Protein AF-A0A7S0TGI0-F1 (afdb_monomer_lite)

Sequence (248 aa):
ALARCDDHNVTLMTHLALVAQQMHPDSFDVQSISNLANAYAKLDPDSDVTRGLLEFIAVVGLYLEVDDGFTPQAVSNLANAFAKADLVGEEAFLQHLASAAINIPPHYFGPQSVANIANAFAKLGVKDSSTAAMERLFAHISSAALTQDPNSLDMQNVANILNAYAKVGIRDMGVVRAMTQAVDAMACSPAGCTVESGDPQAIANILHAVAVLDVRDPEARRIVTSVLPALLQIDPTDCQEQGVANLD

Radius of gyration: 18.74 Å; chains: 1; bounding box: 45×38×50 Å

Secondary structure (DSSP, 8-state):
-HHHHT---HHHHHHHHHHHHTS-GGG--HHHHHHHHHHHHHH-TTSHHHHHHHHHHHHHHTTS-TTSS--HHHHHHHHHHHHHTT-TT-HHHHHHHHHHHHHS-GGG--HHHHHHHHHHHHHHTTTS---HHHHHHHHHHHHHHTTS-GGG--HHHHHHHHHHHHHTT---HHHHHHHHHHHHHHHT-TT---GGGS-HHHHHHHHHHHHHTT---HHHHHHHHHHHHHHTT--GGGS-HHHHHTT-

Structure (mmCIF, N/CA/C/O backbone):
data_AF-A0A7S0TGI0-F1
#
_entry.id   AF-A0A7S0TGI0-F1
#
loop_
_atom_site.group_PDB
_atom_site.id
_atom_site.type_symbol
_atom_site.label_atom_id
_atom_site.label_alt_id
_atom_site.label_comp_id
_atom_site.label_asym_id
_atom_site.label_entity_id
_atom_site.label_seq_id
_atom_site.pdbx_PDB_ins_code
_atom_site.Cartn_x
_atom_site.Cartn_y
_atom_site.Cartn_z
_atom_site.occupancy
_atom_site.B_iso_or_equiv
_atom_site.auth_seq_id
_atom_site.auth_comp_id
_atom_site.auth_asym_id
_atom_site.auth_atom_id
_atom_site.pdbx_PDB_model_num
ATOM 1 N N . ALA A 1 1 ? 11.742 13.904 -8.272 1.00 80.19 1 ALA A N 1
ATOM 2 C CA . ALA A 1 1 ? 11.843 15.348 -7.965 1.00 80.19 1 ALA A CA 1
ATOM 3 C C . ALA A 1 1 ? 10.512 16.045 -8.228 1.00 80.19 1 ALA A C 1
ATOM 5 O O . ALA A 1 1 ? 9.931 16.526 -7.270 1.00 80.19 1 ALA A O 1
ATOM 6 N N . LEU A 1 2 ? 9.984 15.979 -9.457 1.00 82.06 2 LEU A N 1
ATOM 7 C CA . LEU A 1 2 ? 8.683 16.551 -9.848 1.00 82.06 2 LEU A CA 1
ATOM 8 C C . LEU A 1 2 ? 7.542 16.247 -8.858 1.00 82.06 2 LEU A C 1
ATOM 10 O O . LEU A 1 2 ? 6.999 17.165 -8.260 1.00 82.06 2 LEU A O 1
ATOM 14 N N . ALA A 1 3 ? 7.297 14.970 -8.543 1.00 86.12 3 ALA A N 1
ATOM 15 C CA . ALA A 1 3 ? 6.245 14.553 -7.601 1.00 86.12 3 ALA A CA 1
ATOM 16 C C . ALA A 1 3 ? 6.410 15.062 -6.148 1.00 86.12 3 ALA A C 1
ATOM 18 O O . ALA A 1 3 ? 5.466 15.017 -5.353 1.00 86.12 3 ALA A O 1
ATOM 19 N N . ARG A 1 4 ? 7.614 15.516 -5.763 1.00 85.88 4 ARG A N 1
ATOM 20 C CA . ARG A 1 4 ? 7.848 16.159 -4.455 1.00 85.88 4 ARG A CA 1
ATOM 21 C C . ARG A 1 4 ? 7.495 17.645 -4.479 1.00 85.88 4 ARG A C 1
ATOM 23 O O . ARG A 1 4 ? 7.167 18.183 -3.432 1.00 85.88 4 ARG A O 1
ATOM 30 N N . CYS A 1 5 ? 7.580 18.275 -5.646 1.00 88.19 5 CYS A N 1
ATOM 31 C CA . CYS A 1 5 ? 7.255 19.681 -5.868 1.00 88.19 5 CYS A CA 1
ATOM 32 C C . CYS A 1 5 ? 5.847 19.878 -6.450 1.00 88.19 5 CYS A C 1
ATOM 34 O O . CYS A 1 5 ? 5.494 21.011 -6.745 1.00 88.19 5 CYS A O 1
ATOM 36 N N . ASP A 1 6 ? 5.085 18.793 -6.626 1.00 87.81 6 ASP A N 1
ATOM 37 C CA . ASP A 1 6 ? 3.770 18.791 -7.278 1.00 87.81 6 ASP A CA 1
ATOM 38 C C . ASP A 1 6 ? 3.787 19.395 -8.699 1.00 87.81 6 ASP A C 1
ATOM 40 O O . ASP A 1 6 ? 2.841 20.021 -9.169 1.00 87.81 6 ASP A O 1
ATOM 44 N N . ASP A 1 7 ? 4.916 19.224 -9.394 1.00 88.81 7 ASP A N 1
ATOM 45 C CA . ASP A 1 7 ? 5.132 19.761 -10.736 1.00 88.81 7 ASP A CA 1
ATOM 46 C C . ASP A 1 7 ? 4.652 18.762 -11.797 1.00 88.81 7 ASP A C 1
ATOM 48 O O . ASP A 1 7 ? 5.271 17.718 -12.018 1.00 88.81 7 ASP A O 1
ATOM 52 N N . HIS A 1 8 ? 3.552 19.111 -12.463 1.00 89.44 8 HIS A N 1
ATOM 53 C CA . HIS A 1 8 ? 2.875 18.310 -13.482 1.00 89.44 8 HIS A CA 1
ATOM 54 C C . HIS A 1 8 ? 3.403 18.609 -14.894 1.00 89.44 8 HIS A C 1
ATOM 56 O O . HIS A 1 8 ? 2.637 18.738 -15.850 1.00 89.44 8 HIS A O 1
ATOM 62 N N . ASN A 1 9 ? 4.720 18.773 -15.053 1.00 91.88 9 ASN A N 1
ATOM 63 C CA . ASN A 1 9 ? 5.336 19.004 -16.359 1.00 91.88 9 ASN A CA 1
ATOM 64 C C . ASN A 1 9 ? 5.211 17.763 -17.262 1.00 91.88 9 ASN A C 1
ATOM 66 O O . ASN A 1 9 ? 6.117 16.928 -17.340 1.00 91.88 9 ASN A O 1
ATOM 70 N N . VAL A 1 10 ? 4.085 17.677 -17.973 1.00 90.50 10 VAL A N 1
ATOM 71 C CA . VAL A 1 10 ? 3.714 16.547 -18.835 1.00 90.50 10 VAL A CA 1
ATOM 72 C C . VAL A 1 10 ? 4.786 16.259 -19.884 1.00 90.50 10 VAL A C 1
ATOM 74 O O . VAL A 1 10 ? 5.112 15.098 -20.116 1.00 90.50 10 VAL A O 1
ATOM 77 N N . THR A 1 11 ? 5.395 17.285 -20.486 1.00 94.06 11 THR A N 1
ATOM 78 C CA . THR A 1 11 ? 6.457 17.106 -21.492 1.00 94.06 11 THR A CA 1
ATOM 79 C C . THR A 1 11 ? 7.670 16.394 -20.902 1.00 94.06 11 THR A C 1
ATOM 81 O O . THR A 1 11 ? 8.192 15.451 -21.499 1.00 94.06 11 THR A O 1
ATOM 84 N N . LEU A 1 12 ? 8.117 16.825 -19.720 1.00 93.19 12 LEU A N 1
ATOM 85 C CA . LEU A 1 12 ? 9.261 16.215 -19.053 1.00 93.19 12 LEU A CA 1
ATOM 86 C C . LEU A 1 12 ? 8.929 14.807 -18.549 1.00 93.19 12 LEU A C 1
ATOM 88 O O . LEU A 1 12 ? 9.744 13.905 -18.724 1.00 93.19 12 LEU A O 1
ATOM 92 N N . MET A 1 13 ? 7.741 14.598 -17.977 1.00 94.25 13 MET A N 1
ATOM 93 C CA . MET A 1 13 ? 7.268 13.263 -17.594 1.00 94.25 13 MET A CA 1
ATOM 94 C C . MET A 1 13 ? 7.235 12.323 -18.802 1.00 94.25 13 MET A C 1
ATOM 96 O O . MET A 1 13 ? 7.816 11.248 -18.765 1.00 94.25 13 MET A O 1
ATOM 100 N N . THR A 1 14 ? 6.653 12.759 -19.918 1.00 95.81 14 THR A N 1
ATOM 101 C CA . THR A 1 14 ? 6.612 11.972 -21.159 1.00 95.81 14 THR A CA 1
ATOM 102 C C . THR A 1 14 ? 8.019 11.609 -21.625 1.00 95.81 14 THR A C 1
ATOM 104 O O . THR A 1 14 ? 8.295 10.450 -21.920 1.00 95.81 14 THR A O 1
ATOM 107 N N . HIS A 1 15 ? 8.940 12.576 -21.644 1.00 96.44 15 HIS A N 1
ATOM 108 C CA . HIS A 1 15 ? 10.322 12.321 -22.039 1.00 96.44 15 HIS A CA 1
ATOM 109 C C . HIS A 1 15 ? 11.010 11.299 -21.122 1.00 96.44 15 HIS A C 1
ATOM 111 O O . HIS A 1 15 ? 11.642 10.368 -21.615 1.00 96.44 15 HIS A O 1
ATOM 117 N N . LEU A 1 16 ? 10.872 11.440 -19.802 1.00 95.44 16 LEU A N 1
ATOM 118 C CA . LEU A 1 16 ? 11.493 10.534 -18.834 1.00 95.44 16 LEU A CA 1
ATOM 119 C C . LEU A 1 16 ? 10.900 9.120 -18.892 1.00 95.44 16 LEU A C 1
ATOM 121 O O . LEU A 1 16 ? 11.656 8.157 -18.781 1.00 95.44 16 LEU A O 1
ATOM 125 N N . ALA A 1 17 ? 9.587 8.987 -19.095 1.00 96.25 17 ALA A N 1
ATOM 126 C CA . ALA A 1 17 ? 8.935 7.693 -19.283 1.00 96.25 17 ALA A CA 1
ATOM 127 C C . ALA A 1 17 ? 9.460 6.989 -20.542 1.00 96.25 17 ALA A C 1
ATOM 129 O O . ALA A 1 17 ? 9.875 5.834 -20.466 1.00 96.25 17 ALA A O 1
ATOM 130 N N . LEU A 1 18 ? 9.544 7.710 -21.667 1.00 96.44 18 LEU A N 1
ATOM 131 C CA . LEU A 1 18 ? 10.087 7.176 -22.918 1.00 96.44 18 LEU A CA 1
ATOM 132 C C . LEU A 1 18 ? 11.555 6.760 -22.786 1.00 96.44 18 LEU A C 1
ATOM 134 O O . LEU A 1 18 ? 11.945 5.726 -23.319 1.00 96.44 18 LEU A O 1
ATOM 138 N N . VAL A 1 19 ? 12.373 7.545 -22.076 1.00 96.38 19 VAL A N 1
ATOM 139 C CA . VAL A 1 19 ? 13.772 7.182 -21.808 1.00 96.38 19 VAL A CA 1
ATOM 140 C C . VAL A 1 19 ? 13.844 5.909 -20.969 1.00 96.38 19 VAL A C 1
ATOM 142 O O . VAL A 1 19 ? 14.588 5.003 -21.329 1.00 96.38 19 VAL A O 1
ATOM 145 N N . ALA A 1 20 ? 13.055 5.801 -19.895 1.00 95.62 20 ALA A N 1
ATOM 146 C CA . ALA A 1 20 ? 13.032 4.604 -19.055 1.00 95.62 20 ALA A CA 1
ATOM 147 C C . ALA A 1 20 ? 12.635 3.350 -19.854 1.00 95.62 20 ALA A C 1
ATOM 149 O O . ALA A 1 20 ? 13.309 2.330 -19.757 1.00 95.62 20 ALA A O 1
ATOM 150 N N . GLN A 1 21 ? 11.615 3.454 -20.709 1.00 95.94 21 GLN A N 1
ATOM 151 C CA . GLN A 1 21 ? 11.131 2.360 -21.562 1.00 95.94 21 GLN A CA 1
ATOM 152 C C . GLN A 1 21 ? 12.125 1.929 -22.658 1.00 95.94 21 GLN A C 1
ATOM 154 O O . GLN A 1 21 ? 11.966 0.861 -23.244 1.00 95.94 21 GLN A O 1
ATOM 159 N N . GLN A 1 22 ? 13.146 2.740 -22.956 1.00 95.25 22 GLN A N 1
ATOM 160 C CA . GLN A 1 22 ? 14.226 2.391 -23.890 1.00 95.25 22 GLN A CA 1
ATOM 161 C C . GLN A 1 22 ? 15.413 1.700 -23.203 1.00 95.25 22 GLN A C 1
ATOM 163 O O . GLN A 1 22 ? 16.314 1.207 -23.886 1.00 95.25 22 GLN A O 1
ATOM 168 N N . MET A 1 23 ? 15.451 1.682 -21.869 1.00 94.75 23 MET A N 1
ATOM 169 C CA . MET A 1 23 ? 16.517 1.038 -21.105 1.00 94.75 23 MET A CA 1
ATOM 170 C C . MET A 1 23 ? 16.268 -0.466 -20.969 1.00 94.75 23 MET A C 1
ATOM 172 O O . MET A 1 23 ? 15.132 -0.935 -20.969 1.00 94.75 23 MET A O 1
ATOM 176 N N . HIS A 1 24 ? 17.347 -1.237 -20.822 1.00 92.12 24 HIS A N 1
ATOM 177 C CA . HIS A 1 24 ? 17.242 -2.671 -20.562 1.00 92.12 24 HIS A CA 1
ATOM 178 C C . HIS A 1 24 ? 16.654 -2.921 -19.157 1.00 92.12 24 HIS A C 1
ATOM 180 O O . HIS A 1 24 ? 17.088 -2.225 -18.232 1.00 92.12 24 HIS A O 1
ATOM 186 N N . PRO A 1 25 ? 15.752 -3.906 -18.961 1.00 87.75 25 PRO A N 1
ATOM 187 C CA . PRO A 1 25 ? 15.148 -4.209 -17.657 1.00 87.75 25 PRO A CA 1
ATOM 188 C C . PRO A 1 25 ? 16.148 -4.360 -16.501 1.00 87.75 25 PRO A C 1
ATOM 190 O O . PRO A 1 25 ? 15.950 -3.762 -15.449 1.00 87.75 25 PRO A O 1
ATOM 193 N N . ASP A 1 26 ? 17.282 -5.026 -16.731 1.00 88.81 26 ASP A N 1
ATOM 194 C CA . ASP A 1 26 ? 18.360 -5.205 -15.737 1.00 88.81 26 ASP A CA 1
ATOM 195 C C . ASP A 1 26 ? 19.030 -3.895 -15.268 1.00 88.81 26 ASP A C 1
ATOM 197 O O . ASP A 1 26 ? 19.889 -3.906 -14.389 1.00 88.81 26 ASP A O 1
ATOM 201 N N . SER A 1 27 ? 18.680 -2.748 -15.862 1.00 93.50 27 SER A N 1
ATOM 202 C CA . SER A 1 27 ? 19.171 -1.432 -15.426 1.00 93.50 27 SER A CA 1
ATOM 203 C C . SER A 1 27 ? 18.423 -0.892 -14.205 1.00 93.50 27 SER A C 1
ATOM 205 O O . SER A 1 27 ? 18.772 0.180 -13.705 1.00 93.50 27 SER A O 1
ATOM 207 N N . PHE A 1 28 ? 17.371 -1.581 -13.761 1.00 96.25 28 PHE A N 1
ATOM 208 C CA . PHE A 1 28 ? 16.499 -1.141 -12.684 1.00 96.25 28 PHE A CA 1
ATOM 209 C C . PHE A 1 28 ? 16.552 -2.109 -11.507 1.00 96.25 28 PHE A C 1
ATOM 211 O O . PHE A 1 28 ? 16.483 -3.321 -11.673 1.00 96.25 28 PHE A O 1
ATOM 218 N N . ASP A 1 29 ? 16.597 -1.549 -10.302 1.00 96.56 29 ASP A N 1
ATOM 219 C CA . ASP A 1 29 ? 16.332 -2.274 -9.065 1.00 96.56 29 ASP A CA 1
ATOM 220 C C . ASP A 1 29 ? 14.905 -1.988 -8.560 1.00 96.56 29 ASP A C 1
ATOM 222 O O . ASP A 1 29 ? 14.209 -1.074 -9.030 1.00 96.56 29 ASP A O 1
ATOM 226 N N . VAL A 1 30 ? 14.468 -2.751 -7.553 1.00 97.31 30 VAL A N 1
ATOM 227 C CA . VAL A 1 30 ? 13.140 -2.599 -6.934 1.00 97.31 30 VAL A CA 1
ATOM 228 C C . VAL A 1 30 ? 12.912 -1.178 -6.400 1.00 97.31 30 VAL A C 1
ATOM 230 O O . VAL A 1 30 ? 11.810 -0.616 -6.478 1.00 97.31 30 VAL A O 1
ATOM 233 N N . GLN A 1 31 ? 13.960 -0.549 -5.866 1.00 96.38 31 GLN A N 1
ATOM 234 C CA . GLN A 1 31 ? 13.865 0.799 -5.320 1.00 96.38 31 GLN A CA 1
ATOM 235 C C . GLN A 1 31 ? 13.600 1.841 -6.416 1.00 96.38 31 GLN A C 1
ATOM 237 O O . GLN A 1 31 ? 12.820 2.776 -6.205 1.00 96.38 31 GLN A O 1
ATOM 242 N N . SER A 1 32 ? 14.214 1.683 -7.583 1.00 96.38 32 SER A N 1
ATOM 243 C CA . SER A 1 32 ? 14.069 2.579 -8.727 1.00 96.38 32 SER A CA 1
ATOM 244 C C . SER A 1 32 ? 12.682 2.456 -9.348 1.00 96.38 32 SER A C 1
ATOM 246 O O . SER A 1 32 ? 12.009 3.478 -9.512 1.00 96.38 32 SER A O 1
ATOM 248 N N . ILE A 1 33 ? 12.201 1.232 -9.606 1.00 97.56 33 ILE A N 1
ATOM 249 C CA . ILE A 1 33 ? 10.856 1.034 -10.171 1.00 97.56 33 ILE A CA 1
ATOM 250 C C . ILE A 1 33 ? 9.756 1.497 -9.212 1.00 97.56 33 ILE A C 1
ATOM 252 O O . ILE A 1 33 ? 8.809 2.155 -9.637 1.00 97.56 33 ILE A O 1
ATOM 256 N N . SER A 1 34 ? 9.899 1.252 -7.905 1.00 97.94 34 SER A N 1
ATOM 257 C CA . SER A 1 34 ? 8.901 1.688 -6.919 1.00 97.94 34 SER A CA 1
ATOM 258 C C . SER A 1 34 ? 8.846 3.210 -6.775 1.00 97.94 34 SER A C 1
ATOM 260 O O . SER A 1 34 ? 7.764 3.781 -6.622 1.00 97.94 34 SER A O 1
ATOM 262 N N . ASN A 1 35 ? 9.990 3.893 -6.874 1.00 97.38 35 ASN A N 1
ATOM 263 C CA . ASN A 1 35 ? 10.043 5.354 -6.865 1.00 97.38 35 ASN A CA 1
ATOM 264 C C . ASN A 1 35 ? 9.436 5.964 -8.132 1.00 97.38 35 ASN A C 1
ATOM 266 O O . ASN A 1 35 ? 8.727 6.968 -8.030 1.00 97.38 35 ASN A O 1
ATOM 270 N N . LEU A 1 36 ? 9.701 5.377 -9.305 1.00 97.00 36 LEU A N 1
ATOM 271 C CA . LEU A 1 36 ? 9.099 5.807 -10.569 1.00 97.00 36 LEU A CA 1
ATOM 272 C C . LEU A 1 36 ? 7.581 5.622 -10.538 1.00 97.00 36 LEU A C 1
ATOM 274 O O . LEU A 1 36 ? 6.855 6.594 -10.744 1.00 97.00 36 LEU A O 1
ATOM 278 N N . ALA A 1 37 ? 7.108 4.424 -10.186 1.00 98.00 37 ALA A N 1
ATOM 279 C CA . ALA A 1 37 ? 5.685 4.117 -10.093 1.00 98.00 37 ALA A CA 1
ATOM 280 C C . ALA A 1 37 ? 4.951 5.093 -9.161 1.00 98.00 37 ALA A C 1
ATOM 282 O O . ALA A 1 37 ? 3.963 5.714 -9.553 1.00 98.00 37 ALA A O 1
ATOM 283 N N . ASN A 1 38 ? 5.475 5.299 -7.947 1.00 97.19 38 ASN A N 1
ATOM 284 C CA . ASN A 1 38 ? 4.873 6.214 -6.980 1.00 97.19 38 ASN A CA 1
ATOM 285 C C . ASN A 1 38 ? 4.874 7.671 -7.467 1.00 97.19 38 ASN A C 1
ATOM 287 O O . ASN A 1 38 ? 3.912 8.398 -7.232 1.00 97.19 38 ASN A O 1
ATOM 291 N N . ALA A 1 39 ? 5.940 8.119 -8.137 1.00 96.56 39 ALA A N 1
ATOM 292 C CA . ALA A 1 39 ? 6.021 9.486 -8.640 1.00 96.56 39 ALA A CA 1
ATOM 293 C C . ALA A 1 39 ? 4.980 9.760 -9.736 1.00 96.56 39 ALA A C 1
ATOM 295 O O . ALA A 1 39 ? 4.295 10.778 -9.666 1.00 96.56 39 ALA A O 1
ATOM 296 N N . TYR A 1 40 ? 4.843 8.859 -10.711 1.00 97.31 40 TYR A N 1
ATOM 297 C CA . TYR A 1 40 ? 3.906 9.035 -11.824 1.00 97.31 40 TYR A CA 1
ATOM 298 C C . TYR A 1 40 ? 2.454 8.888 -11.375 1.00 97.31 40 TYR A C 1
ATOM 300 O O . TYR A 1 40 ? 1.646 9.768 -11.652 1.00 97.31 40 TYR A O 1
ATOM 308 N N . ALA A 1 41 ? 2.142 7.869 -10.571 1.00 95.88 41 ALA A N 1
ATOM 309 C CA . ALA A 1 41 ? 0.793 7.686 -10.037 1.00 95.88 41 ALA A CA 1
ATOM 310 C C . ALA A 1 41 ? 0.373 8.774 -9.030 1.00 95.88 41 ALA A C 1
ATOM 312 O O . ALA A 1 41 ? -0.805 8.884 -8.692 1.00 95.88 41 ALA A O 1
ATOM 313 N N . LYS A 1 42 ? 1.318 9.554 -8.487 1.00 93.44 42 LYS A N 1
ATOM 314 C CA . LYS A 1 42 ? 0.996 10.728 -7.666 1.00 93.44 42 LYS A CA 1
ATOM 315 C C . LYS A 1 42 ? 0.656 11.953 -8.516 1.00 93.44 42 LYS A C 1
ATOM 317 O O . LYS A 1 42 ? -0.202 12.713 -8.095 1.00 93.44 42 LYS A O 1
ATOM 322 N N . LEU A 1 43 ? 1.341 12.142 -9.642 1.00 93.50 43 LEU A N 1
ATOM 323 C CA . LEU A 1 43 ? 1.160 13.309 -10.505 1.00 93.50 43 LEU A CA 1
ATOM 324 C C . LEU A 1 43 ? -0.044 13.144 -11.435 1.00 93.50 43 LEU A C 1
ATOM 326 O O . LEU A 1 43 ? -0.878 14.030 -11.518 1.00 93.50 43 LEU A O 1
ATOM 330 N N . ASP A 1 44 ? -0.142 12.021 -12.142 1.00 94.06 44 ASP A N 1
ATOM 331 C CA . ASP A 1 44 ? -1.194 11.841 -13.144 1.00 94.06 44 ASP A CA 1
ATOM 332 C C . ASP A 1 44 ? -1.469 10.346 -13.378 1.00 94.06 44 ASP A C 1
ATOM 334 O O . ASP A 1 44 ? -0.931 9.759 -14.325 1.00 94.06 44 ASP A O 1
ATOM 338 N N . PRO A 1 45 ? -2.229 9.690 -12.481 1.00 92.56 45 PRO A N 1
ATOM 339 C CA . PRO A 1 45 ? -2.471 8.250 -12.548 1.00 92.56 45 PRO A CA 1
ATOM 340 C C . PRO A 1 45 ? -3.294 7.814 -13.768 1.00 92.56 45 PRO A C 1
ATOM 342 O O . PRO A 1 45 ? -3.144 6.673 -14.201 1.00 92.56 45 PRO A O 1
ATOM 345 N N . ASP A 1 46 ? -4.115 8.708 -14.325 1.00 93.56 46 ASP A N 1
ATOM 346 C CA . ASP A 1 46 ? -5.057 8.390 -15.402 1.00 93.56 46 ASP A CA 1
ATOM 347 C C . ASP A 1 46 ? -4.450 8.577 -16.803 1.00 93.56 46 ASP A C 1
ATOM 349 O O . ASP A 1 46 ? -5.012 8.102 -17.791 1.00 93.56 46 ASP A O 1
ATOM 353 N N . SER A 1 47 ? -3.293 9.241 -16.915 1.00 95.31 47 SER A N 1
ATOM 354 C CA . SER A 1 47 ? -2.632 9.455 -18.207 1.00 95.31 47 SER A CA 1
ATOM 355 C C . SER A 1 47 ? -2.089 8.178 -18.853 1.00 95.31 47 SER A C 1
ATOM 357 O O . SER A 1 47 ? -1.505 7.308 -18.199 1.00 95.31 47 SER A O 1
ATOM 359 N N . ASP A 1 48 ? -2.148 8.135 -20.187 1.00 95.62 48 ASP A N 1
ATOM 360 C CA . ASP A 1 48 ? -1.538 7.073 -21.001 1.00 95.62 48 ASP A CA 1
ATOM 361 C C . ASP A 1 48 ? -0.028 6.933 -20.747 1.00 95.62 48 ASP A C 1
ATOM 363 O O . ASP A 1 48 ? 0.522 5.833 -20.799 1.00 95.62 48 ASP A O 1
ATOM 367 N N . VAL A 1 49 ? 0.650 8.043 -20.431 1.00 95.94 49 VAL A N 1
ATOM 368 C CA . VAL A 1 49 ? 2.082 8.058 -20.101 1.00 95.94 49 VAL A CA 1
ATOM 369 C C . VAL A 1 49 ? 2.348 7.282 -18.813 1.00 95.94 49 VAL A C 1
ATOM 371 O O . VAL A 1 49 ? 3.247 6.441 -18.780 1.00 95.94 49 VAL A O 1
ATOM 374 N N . THR A 1 50 ? 1.570 7.538 -17.756 1.00 97.00 50 THR A N 1
ATOM 375 C CA . THR A 1 50 ? 1.698 6.804 -16.491 1.00 97.00 50 THR A CA 1
ATOM 376 C C . THR A 1 50 ? 1.346 5.337 -16.674 1.00 97.00 50 THR A C 1
ATOM 378 O O . THR A 1 50 ? 2.107 4.482 -16.224 1.00 97.00 50 THR A O 1
ATOM 381 N N . ARG A 1 51 ? 0.251 5.032 -17.379 1.00 97.00 51 ARG A N 1
ATOM 382 C CA . ARG A 1 51 ? -0.157 3.647 -17.650 1.00 97.00 51 ARG A CA 1
ATOM 383 C C . ARG A 1 51 ? 0.929 2.872 -18.396 1.00 97.00 51 ARG A C 1
ATOM 385 O O . ARG A 1 51 ? 1.377 1.845 -17.897 1.00 97.00 51 ARG A O 1
ATOM 392 N N . GLY A 1 52 ? 1.444 3.411 -19.502 1.00 96.88 52 GLY A N 1
ATOM 393 C CA . GLY A 1 52 ? 2.509 2.761 -20.270 1.00 96.88 52 GLY A CA 1
ATOM 394 C C . GLY A 1 52 ? 3.817 2.598 -19.485 1.00 96.88 52 GLY A C 1
ATOM 395 O O . GLY A 1 52 ? 4.535 1.611 -19.662 1.00 96.88 52 GLY A O 1
ATOM 396 N N . LEU A 1 53 ? 4.156 3.538 -18.594 1.00 97.88 53 LEU A N 1
ATOM 397 C CA . LEU A 1 53 ? 5.315 3.377 -17.711 1.00 97.88 53 LEU A CA 1
ATOM 398 C C . LEU A 1 53 ? 5.091 2.271 -16.671 1.00 97.88 53 LEU A C 1
ATOM 400 O O . LEU A 1 53 ? 6.015 1.512 -16.391 1.00 97.88 53 LEU A O 1
ATOM 404 N N . LEU A 1 54 ? 3.894 2.178 -16.090 1.00 98.31 54 LEU A N 1
ATOM 405 C CA . LEU A 1 54 ? 3.564 1.140 -15.114 1.00 98.31 54 LEU A CA 1
ATOM 406 C C . LEU A 1 54 ? 3.523 -0.255 -15.753 1.00 98.31 54 LEU A C 1
ATOM 408 O O . LEU A 1 54 ? 4.037 -1.190 -15.149 1.00 98.31 54 LEU A O 1
ATOM 412 N N . GLU A 1 55 ? 3.021 -0.390 -16.981 1.00 97.25 55 GLU A N 1
ATOM 413 C CA . GLU A 1 55 ? 3.094 -1.636 -17.765 1.00 97.25 55 GLU A CA 1
ATOM 414 C C . GLU A 1 55 ? 4.555 -2.059 -18.004 1.00 97.25 55 GLU A C 1
ATOM 416 O O . GLU A 1 55 ? 4.930 -3.211 -17.783 1.00 97.25 55 GLU A O 1
ATOM 421 N N . PHE A 1 56 ? 5.434 -1.115 -18.359 1.00 97.31 56 PHE A N 1
ATOM 422 C CA . PHE A 1 56 ? 6.873 -1.387 -18.441 1.00 97.31 56 PHE A CA 1
ATOM 423 C C . PHE A 1 56 ? 7.460 -1.813 -17.085 1.00 97.31 56 PHE A C 1
ATOM 425 O O . PHE A 1 56 ? 8.224 -2.773 -17.018 1.00 97.31 56 PHE A O 1
ATOM 432 N N . ILE A 1 57 ? 7.084 -1.142 -15.993 1.00 98.25 57 ILE A N 1
ATOM 433 C CA . ILE A 1 57 ? 7.507 -1.509 -14.634 1.00 98.25 57 ILE A CA 1
ATOM 434 C C . ILE A 1 57 ? 7.022 -2.912 -14.253 1.00 98.25 57 ILE A C 1
ATOM 436 O O . ILE A 1 57 ? 7.767 -3.625 -13.586 1.00 98.25 57 ILE A O 1
ATOM 440 N N . ALA A 1 58 ? 5.829 -3.327 -14.684 1.00 97.56 58 ALA A N 1
ATOM 441 C CA . ALA A 1 58 ? 5.326 -4.681 -14.464 1.00 97.56 58 ALA A CA 1
ATOM 442 C C . ALA A 1 58 ? 6.246 -5.718 -15.121 1.00 97.56 58 ALA A C 1
ATOM 444 O O . ALA A 1 58 ? 6.645 -6.691 -14.482 1.00 97.56 58 ALA A O 1
ATOM 445 N N . VAL A 1 59 ? 6.657 -5.461 -16.368 1.00 96.38 59 VAL A N 1
ATOM 446 C CA . VAL A 1 59 ? 7.617 -6.302 -17.096 1.00 96.38 59 VAL A CA 1
ATOM 447 C C . VAL A 1 59 ? 8.962 -6.348 -16.374 1.00 96.38 59 VAL A C 1
ATOM 449 O O . VAL A 1 59 ? 9.464 -7.437 -16.119 1.00 96.38 59 VAL A O 1
ATOM 452 N N . VAL A 1 60 ? 9.531 -5.196 -16.002 1.00 96.75 60 VAL A N 1
ATOM 453 C CA . VAL A 1 60 ? 10.804 -5.125 -15.260 1.00 96.75 60 VAL A CA 1
ATOM 454 C C . VAL A 1 60 ? 10.716 -5.877 -13.935 1.00 96.75 60 VAL A C 1
ATOM 456 O O . VAL A 1 60 ? 11.597 -6.667 -13.613 1.00 96.75 60 VAL A O 1
ATOM 459 N N . GLY A 1 61 ? 9.642 -5.665 -13.177 1.00 96.44 61 GLY A N 1
ATOM 460 C CA . GLY A 1 61 ? 9.442 -6.289 -11.878 1.00 96.44 61 GLY A CA 1
ATOM 461 C C . GLY A 1 61 ? 9.337 -7.812 -11.942 1.00 96.44 61 GLY A C 1
ATOM 462 O O . GLY A 1 61 ? 9.750 -8.469 -10.998 1.00 96.44 61 GLY A O 1
ATOM 463 N N . LEU A 1 62 ? 8.861 -8.379 -13.056 1.00 95.38 62 LEU A N 1
ATOM 464 C CA . LEU A 1 62 ? 8.832 -9.830 -13.275 1.00 95.38 62 LEU A CA 1
ATOM 465 C C . LEU A 1 62 ? 10.217 -10.452 -13.537 1.00 95.38 62 LEU A C 1
ATOM 467 O O . LEU A 1 62 ? 10.341 -11.673 -13.451 1.00 95.38 62 LEU A O 1
ATOM 471 N N . TYR A 1 63 ? 11.240 -9.650 -13.853 1.00 93.38 63 TYR A N 1
ATOM 472 C CA . TYR A 1 63 ? 12.630 -10.117 -13.963 1.00 93.38 63 TYR A CA 1
ATOM 473 C C . TYR A 1 63 ? 13.372 -10.139 -12.622 1.00 93.38 63 TYR A C 1
ATOM 475 O O . TYR A 1 63 ? 14.439 -10.743 -12.542 1.00 93.38 63 TYR A O 1
ATOM 483 N N . LEU A 1 64 ? 12.831 -9.486 -11.593 1.00 94.81 64 LEU A N 1
ATOM 484 C CA . LEU A 1 64 ? 13.429 -9.418 -10.263 1.00 94.81 64 LEU A CA 1
ATOM 485 C C . LEU A 1 64 ? 12.914 -10.589 -9.422 1.00 94.81 64 LEU A C 1
ATOM 487 O O . LEU A 1 64 ? 11.728 -10.920 -9.461 1.00 94.81 64 LEU A O 1
ATOM 491 N N . GLU A 1 65 ? 13.788 -11.239 -8.662 1.00 92.81 65 GLU A N 1
ATOM 492 C CA . GLU A 1 65 ? 13.360 -12.254 -7.707 1.00 92.81 65 GLU A CA 1
ATOM 493 C C . GLU A 1 65 ? 12.637 -11.590 -6.526 1.00 92.81 65 GLU A C 1
ATOM 495 O O . GLU A 1 65 ? 12.899 -10.449 -6.147 1.00 92.81 65 GLU A O 1
ATOM 500 N N . VAL A 1 66 ? 11.718 -12.315 -5.890 1.00 88.69 66 VAL A N 1
ATOM 501 C CA . VAL A 1 66 ? 10.960 -11.810 -4.727 1.00 88.69 66 VAL A CA 1
ATOM 502 C C . VAL A 1 66 ? 11.858 -11.392 -3.555 1.00 88.69 66 VAL A C 1
ATOM 504 O O . VAL A 1 66 ? 11.454 -10.562 -2.741 1.00 88.69 66 VAL A O 1
ATOM 507 N N . ASP A 1 67 ? 13.082 -11.920 -3.502 1.00 87.50 67 ASP A N 1
ATOM 508 C CA . ASP A 1 67 ? 14.081 -11.612 -2.481 1.00 87.50 67 ASP A CA 1
ATOM 509 C C . ASP A 1 67 ? 15.045 -10.475 -2.916 1.00 87.50 67 ASP A C 1
ATOM 511 O O . ASP A 1 67 ? 15.875 -10.033 -2.116 1.00 87.50 67 ASP A O 1
ATOM 515 N N . ASP A 1 68 ? 14.891 -9.915 -4.130 1.00 88.50 68 ASP A N 1
ATOM 516 C CA . ASP A 1 68 ? 15.729 -8.843 -4.707 1.00 88.50 68 ASP A CA 1
ATOM 517 C C . ASP A 1 68 ? 15.382 -7.441 -4.167 1.00 88.50 68 ASP A C 1
ATOM 519 O O . ASP A 1 68 ? 15.236 -6.457 -4.895 1.00 88.50 68 ASP A O 1
ATOM 523 N N . GLY A 1 69 ? 15.260 -7.301 -2.848 1.00 91.06 69 GLY A N 1
ATOM 524 C CA . GLY A 1 69 ? 15.107 -5.988 -2.211 1.00 91.06 69 GLY A CA 1
ATOM 525 C C . GLY A 1 69 ? 13.687 -5.414 -2.242 1.00 91.06 69 GLY A C 1
ATOM 526 O O . GLY A 1 69 ? 13.505 -4.206 -2.047 1.00 91.06 69 GLY A O 1
ATOM 527 N N . PHE A 1 70 ? 12.665 -6.258 -2.412 1.00 97.19 70 PHE A N 1
ATOM 528 C CA . PHE A 1 70 ? 11.278 -5.891 -2.120 1.00 97.19 70 PHE A CA 1
ATOM 529 C C . PHE A 1 70 ? 11.094 -5.601 -0.628 1.00 97.19 70 PHE A C 1
ATOM 531 O O . PHE A 1 70 ? 10.909 -6.483 0.203 1.00 97.19 70 PHE A O 1
ATOM 538 N N . THR A 1 71 ? 11.136 -4.317 -0.279 1.00 98.12 71 THR A N 1
ATOM 539 C CA . THR A 1 71 ? 10.785 -3.827 1.060 1.00 98.12 71 THR A CA 1
ATOM 540 C C . THR A 1 71 ? 9.276 -3.572 1.171 1.00 98.12 71 THR A C 1
ATOM 542 O O . THR A 1 71 ? 8.628 -3.316 0.150 1.00 98.12 71 THR A O 1
ATOM 545 N N . PRO A 1 72 ? 8.695 -3.514 2.387 1.00 98.12 72 PRO A N 1
ATOM 546 C CA . PRO A 1 72 ? 7.295 -3.113 2.582 1.00 98.12 72 PRO A CA 1
ATOM 547 C C . PRO A 1 72 ? 6.929 -1.797 1.888 1.00 98.12 72 PRO A C 1
ATOM 549 O O . PRO A 1 72 ? 5.851 -1.654 1.306 1.00 98.12 72 PRO A O 1
ATOM 552 N N . GLN A 1 73 ? 7.855 -0.834 1.897 1.00 97.44 73 GLN A N 1
ATOM 553 C CA . GLN A 1 73 ? 7.652 0.453 1.246 1.00 97.44 73 GLN A CA 1
ATOM 554 C C . GLN A 1 73 ? 7.646 0.327 -0.281 1.00 97.44 73 GLN A C 1
ATOM 556 O O . GLN A 1 73 ? 6.825 0.961 -0.941 1.00 97.44 73 GLN A O 1
ATOM 561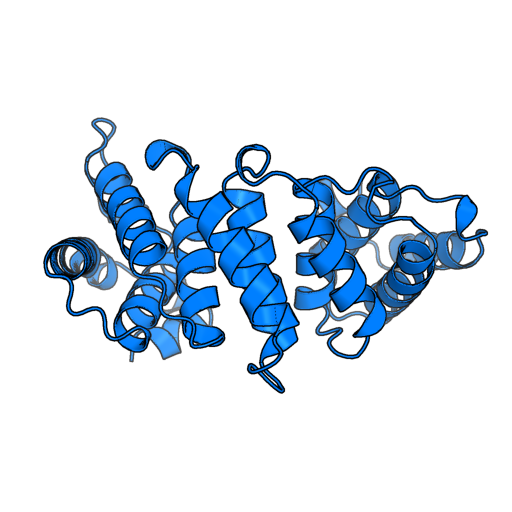 N N . ALA A 1 74 ? 8.533 -0.488 -0.855 1.00 98.25 74 ALA A N 1
ATOM 562 C CA . ALA A 1 74 ? 8.553 -0.715 -2.295 1.00 98.25 74 ALA A CA 1
ATOM 563 C C . ALA A 1 74 ? 7.277 -1.426 -2.764 1.00 98.25 74 ALA A C 1
ATOM 565 O O . ALA A 1 74 ? 6.636 -0.963 -3.708 1.00 98.25 74 ALA A O 1
ATOM 566 N N . VAL A 1 75 ? 6.868 -2.482 -2.053 1.00 98.25 75 VAL A N 1
ATOM 567 C CA . VAL A 1 75 ? 5.633 -3.228 -2.334 1.00 98.25 75 VAL A CA 1
ATOM 568 C C . VAL A 1 75 ? 4.415 -2.312 -2.252 1.00 98.25 75 VAL A C 1
ATOM 570 O O . VAL A 1 75 ? 3.602 -2.278 -3.173 1.00 98.25 75 VAL A O 1
ATOM 573 N N . SER A 1 76 ? 4.303 -1.522 -1.181 1.00 97.94 76 SER A N 1
ATOM 574 C CA . SER A 1 76 ? 3.175 -0.603 -1.006 1.00 97.94 76 SER A CA 1
ATOM 575 C C . SER A 1 76 ? 3.127 0.494 -2.069 1.00 97.94 76 SER A C 1
ATOM 577 O O . SER A 1 76 ? 2.044 0.812 -2.557 1.00 97.94 76 SER A O 1
ATOM 579 N N . ASN A 1 77 ? 4.276 1.045 -2.469 1.00 98.31 77 ASN A N 1
ATOM 580 C CA . ASN A 1 77 ? 4.365 2.039 -3.537 1.00 98.3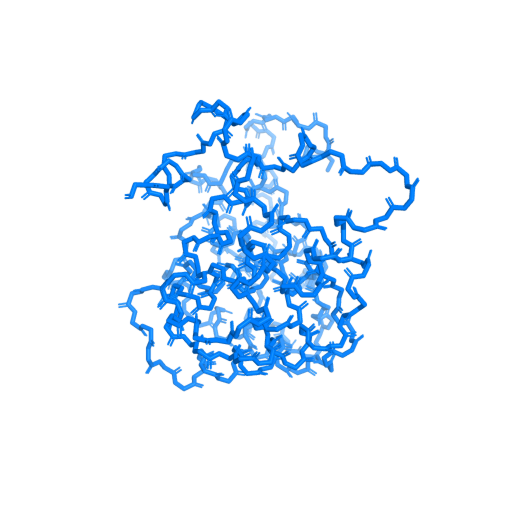1 77 ASN A CA 1
ATOM 581 C C . ASN A 1 77 ? 3.920 1.471 -4.887 1.00 98.31 77 ASN A C 1
ATOM 583 O O . ASN A 1 77 ? 3.119 2.103 -5.574 1.00 98.31 77 ASN A O 1
ATOM 587 N N . LEU A 1 78 ? 4.421 0.287 -5.249 1.00 98.38 78 LEU A N 1
ATOM 588 C CA . LEU A 1 78 ? 4.065 -0.389 -6.496 1.00 98.38 78 LEU A CA 1
ATOM 589 C C . LEU A 1 78 ? 2.575 -0.739 -6.509 1.00 98.38 78 LEU A C 1
ATOM 591 O O . LEU A 1 78 ? 1.860 -0.308 -7.407 1.00 98.38 78 LEU A O 1
ATOM 595 N N . ALA A 1 79 ? 2.073 -1.419 -5.475 1.00 97.31 79 ALA A N 1
ATOM 596 C CA . ALA A 1 79 ? 0.669 -1.819 -5.409 1.00 97.31 79 ALA A CA 1
ATOM 597 C C . ALA A 1 79 ? -0.266 -0.602 -5.487 1.00 97.31 79 ALA A C 1
ATOM 599 O O . ALA A 1 79 ? -1.221 -0.591 -6.263 1.00 97.31 79 ALA A O 1
ATOM 600 N N . ASN A 1 80 ? 0.029 0.457 -4.725 1.00 97.44 80 ASN A N 1
ATOM 601 C CA . ASN A 1 80 ? -0.781 1.672 -4.727 1.00 97.44 80 ASN A CA 1
ATOM 602 C C . ASN A 1 80 ? -0.744 2.396 -6.079 1.00 97.44 80 ASN A C 1
ATOM 604 O O . ASN A 1 80 ? -1.768 2.920 -6.507 1.00 97.44 80 ASN A O 1
ATOM 608 N N . ALA A 1 81 ? 0.401 2.420 -6.767 1.00 98.12 81 ALA A N 1
ATOM 609 C CA . ALA A 1 81 ? 0.502 3.021 -8.093 1.00 98.12 81 ALA A CA 1
ATOM 610 C C . ALA A 1 81 ? -0.371 2.287 -9.123 1.00 98.12 81 ALA A C 1
ATOM 612 O O . ALA A 1 81 ? -1.137 2.927 -9.840 1.00 98.12 81 ALA A O 1
ATOM 613 N N . PHE A 1 82 ? -0.326 0.954 -9.132 1.00 97.56 82 PHE A N 1
ATOM 614 C CA . PHE A 1 82 ? -1.149 0.130 -10.022 1.00 97.56 82 PHE A CA 1
ATOM 615 C C . PHE A 1 82 ? -2.640 0.263 -9.703 1.00 97.56 82 PHE A C 1
ATOM 617 O O . PHE A 1 82 ? -3.456 0.375 -10.613 1.00 97.56 82 PHE A O 1
ATOM 624 N N . ALA A 1 83 ? -2.997 0.315 -8.416 1.00 95.50 83 ALA A N 1
ATOM 625 C CA . ALA A 1 83 ? -4.374 0.530 -7.983 1.00 95.50 83 ALA A CA 1
ATOM 626 C C . ALA A 1 83 ? -4.909 1.915 -8.373 1.00 95.50 83 ALA A C 1
ATOM 628 O O . ALA A 1 83 ? -6.084 2.040 -8.705 1.00 95.50 83 ALA A O 1
ATOM 629 N N . LYS A 1 84 ? -4.071 2.959 -8.324 1.00 95.19 84 LYS A N 1
ATOM 630 C CA . LYS A 1 84 ? -4.453 4.311 -8.754 1.00 95.19 84 LYS A CA 1
ATOM 631 C C . LYS A 1 84 ? -4.673 4.407 -10.260 1.00 95.19 84 LYS A C 1
ATOM 633 O O . LYS A 1 84 ? -5.578 5.115 -10.664 1.00 95.19 84 LYS A O 1
ATOM 638 N N . ALA A 1 85 ? -3.873 3.699 -11.051 1.00 95.62 85 ALA A N 1
ATOM 639 C CA . ALA A 1 85 ? -3.982 3.682 -12.508 1.00 95.62 85 ALA A CA 1
ATOM 640 C C . ALA A 1 85 ? -4.994 2.645 -13.045 1.00 95.62 85 ALA A C 1
ATOM 642 O O . ALA A 1 85 ? -5.047 2.423 -14.252 1.00 95.62 85 ALA A O 1
ATOM 643 N N . ASP A 1 86 ? -5.755 1.972 -12.171 1.00 93.38 86 ASP A N 1
ATOM 644 C CA . ASP A 1 86 ? -6.705 0.896 -12.511 1.00 93.38 86 ASP A CA 1
ATOM 645 C C . ASP A 1 86 ? -6.103 -0.198 -13.423 1.00 93.38 86 ASP A C 1
ATOM 647 O O . ASP A 1 86 ? -6.701 -0.660 -14.400 1.00 93.38 86 ASP A O 1
ATOM 651 N N . LEU A 1 87 ? -4.867 -0.615 -13.128 1.00 92.94 87 LEU A N 1
ATOM 652 C CA . LEU A 1 87 ? -4.134 -1.626 -13.903 1.00 92.94 87 LEU A CA 1
ATOM 653 C C . LEU A 1 87 ? -4.408 -3.046 -13.400 1.00 92.94 87 LEU A C 1
ATOM 655 O O . LEU A 1 87 ? -3.505 -3.792 -13.029 1.00 92.94 87 LEU A O 1
ATOM 659 N N . VAL A 1 88 ? -5.682 -3.440 -13.420 1.00 87.25 88 VAL A N 1
ATOM 660 C CA . VAL A 1 88 ? -6.117 -4.795 -13.030 1.00 87.25 88 VAL A CA 1
ATOM 661 C C . VAL A 1 88 ? -5.659 -5.896 -13.997 1.00 87.25 88 VAL A C 1
ATOM 663 O O . VAL A 1 88 ? -5.696 -7.068 -13.641 1.00 87.25 88 VAL A O 1
ATOM 666 N N . GLY A 1 89 ? -5.246 -5.539 -15.220 1.00 86.50 89 GLY A N 1
ATOM 667 C CA . GLY A 1 89 ? -4.801 -6.487 -16.250 1.00 86.50 89 GLY A CA 1
ATOM 668 C C . GLY A 1 89 ? -3.410 -7.084 -16.012 1.00 86.50 89 GLY A C 1
ATOM 669 O O . GLY A 1 89 ? -3.072 -8.094 -16.621 1.00 86.50 89 GLY A O 1
ATOM 670 N N . GLU A 1 90 ? -2.627 -6.513 -15.095 1.00 92.31 90 GLU A N 1
ATOM 671 C CA . GLU A 1 90 ? -1.238 -6.905 -14.817 1.00 92.31 90 GLU A CA 1
ATOM 672 C C . GLU A 1 90 ? -1.145 -8.073 -13.818 1.00 92.31 90 GLU A C 1
ATOM 674 O O . GLU A 1 90 ? -0.354 -8.060 -12.874 1.00 92.31 90 GLU A O 1
ATOM 679 N N . GLU A 1 91 ? -1.981 -9.101 -14.001 1.00 90.19 91 GLU A N 1
ATOM 680 C CA . GLU A 1 91 ? -2.206 -10.168 -13.017 1.00 90.19 91 GLU A CA 1
ATOM 681 C C . GLU A 1 91 ? -0.913 -10.886 -12.602 1.00 90.19 91 GLU A C 1
ATOM 683 O O . GLU A 1 91 ? -0.679 -11.093 -11.412 1.00 90.19 91 GLU A O 1
ATOM 688 N N . ALA A 1 92 ? -0.043 -11.222 -13.561 1.00 92.06 92 ALA A N 1
ATOM 689 C CA . ALA A 1 92 ? 1.218 -11.907 -13.277 1.00 92.06 92 ALA A CA 1
ATOM 690 C C . ALA A 1 92 ? 2.121 -11.079 -12.349 1.00 92.06 92 ALA A C 1
ATOM 692 O O . ALA A 1 92 ? 2.668 -11.605 -11.376 1.00 92.06 92 ALA A O 1
ATOM 693 N N . PHE A 1 93 ? 2.240 -9.774 -12.608 1.00 95.06 93 PHE A N 1
ATOM 694 C CA . PHE A 1 93 ? 3.031 -8.884 -11.766 1.00 95.06 93 PHE A CA 1
ATOM 695 C C . PHE A 1 93 ? 2.371 -8.658 -10.403 1.00 95.06 93 PHE A C 1
ATOM 697 O O . PHE A 1 93 ? 3.057 -8.669 -9.384 1.00 95.06 93 PHE A O 1
ATOM 704 N N . LEU A 1 94 ? 1.043 -8.535 -10.339 1.00 94.31 94 LEU A N 1
ATOM 705 C CA . LEU A 1 94 ? 0.326 -8.405 -9.068 1.00 94.31 94 LEU A CA 1
ATOM 706 C C . LEU A 1 94 ? 0.464 -9.661 -8.190 1.00 94.31 94 LEU A C 1
ATOM 708 O O . LEU A 1 94 ? 0.655 -9.539 -6.979 1.00 94.31 94 LEU A O 1
ATOM 712 N N . GLN A 1 95 ? 0.434 -10.860 -8.778 1.00 92.88 95 GLN A N 1
ATOM 713 C CA . GLN A 1 95 ? 0.707 -12.118 -8.071 1.00 92.88 95 GLN A CA 1
ATOM 714 C C . GLN A 1 95 ? 2.159 -12.195 -7.581 1.00 92.88 95 GLN A C 1
ATOM 716 O O . GLN A 1 95 ? 2.413 -12.627 -6.451 1.00 92.88 95 GLN A O 1
ATOM 721 N N . HIS A 1 96 ? 3.112 -11.748 -8.403 1.00 94.75 96 HIS A N 1
ATOM 722 C CA . HIS A 1 96 ? 4.516 -11.652 -8.013 1.00 94.75 96 HIS A CA 1
ATOM 723 C C . HIS A 1 96 ? 4.701 -10.677 -6.838 1.00 94.75 96 HIS A C 1
ATOM 725 O O . HIS A 1 96 ? 5.308 -11.027 -5.828 1.00 94.75 96 HIS A O 1
ATOM 731 N N . LEU A 1 97 ? 4.080 -9.498 -6.906 1.00 95.94 97 LEU A N 1
ATOM 732 C CA . LEU A 1 97 ? 4.132 -8.477 -5.863 1.00 95.94 97 LEU A CA 1
ATOM 733 C C . LEU A 1 97 ? 3.479 -8.940 -4.551 1.00 95.94 97 LEU A C 1
ATOM 735 O O . LEU A 1 97 ? 3.999 -8.664 -3.470 1.00 95.94 97 LEU A O 1
ATOM 739 N N . ALA A 1 98 ? 2.368 -9.679 -4.631 1.00 95.62 98 ALA A N 1
ATOM 740 C CA . ALA A 1 98 ? 1.747 -10.317 -3.470 1.00 95.62 98 ALA A CA 1
ATOM 741 C C . ALA A 1 98 ? 2.669 -11.375 -2.843 1.00 95.62 98 ALA A C 1
ATOM 743 O O . ALA A 1 98 ? 2.768 -11.460 -1.620 1.00 95.62 98 ALA A O 1
ATOM 744 N N . SER A 1 99 ? 3.373 -12.154 -3.669 1.00 95.44 99 SER A N 1
ATOM 745 C CA . SER A 1 99 ? 4.348 -13.147 -3.201 1.00 95.44 99 SER A CA 1
ATOM 746 C C . SER A 1 99 ? 5.536 -12.479 -2.505 1.00 95.44 99 SER A C 1
ATOM 748 O O . SER A 1 99 ? 5.910 -12.896 -1.411 1.00 95.44 99 SER A O 1
ATOM 750 N N . ALA A 1 100 ? 6.058 -11.388 -3.075 1.00 96.81 100 ALA A N 1
ATOM 751 C CA . ALA A 1 100 ? 7.088 -10.567 -2.444 1.00 96.81 100 ALA A CA 1
ATOM 752 C C . ALA A 1 100 ? 6.617 -10.007 -1.091 1.00 96.81 100 ALA A C 1
ATOM 754 O O . ALA A 1 100 ? 7.355 -10.066 -0.114 1.00 96.81 100 ALA A O 1
ATOM 755 N N . ALA A 1 101 ? 5.365 -9.541 -0.992 1.00 97.56 101 ALA A N 1
ATOM 756 C CA . ALA A 1 101 ? 4.788 -9.096 0.276 1.00 97.56 101 ALA A CA 1
ATOM 757 C C . ALA A 1 101 ? 4.779 -10.213 1.335 1.00 97.56 101 ALA A C 1
ATOM 759 O O . ALA A 1 101 ? 5.202 -9.987 2.463 1.00 97.56 101 ALA A O 1
ATOM 760 N N . ILE A 1 102 ? 4.327 -11.416 0.966 1.00 97.12 102 ILE A N 1
ATOM 761 C CA . ILE A 1 102 ? 4.220 -12.575 1.870 1.00 97.12 102 ILE A CA 1
ATOM 762 C C . ILE A 1 102 ? 5.596 -13.058 2.357 1.00 97.12 102 ILE A C 1
ATOM 764 O O . ILE A 1 102 ? 5.700 -13.570 3.475 1.00 97.12 102 ILE A O 1
ATOM 768 N N . ASN A 1 103 ? 6.645 -12.895 1.547 1.00 97.25 103 ASN A N 1
ATOM 769 C CA . ASN A 1 103 ? 8.014 -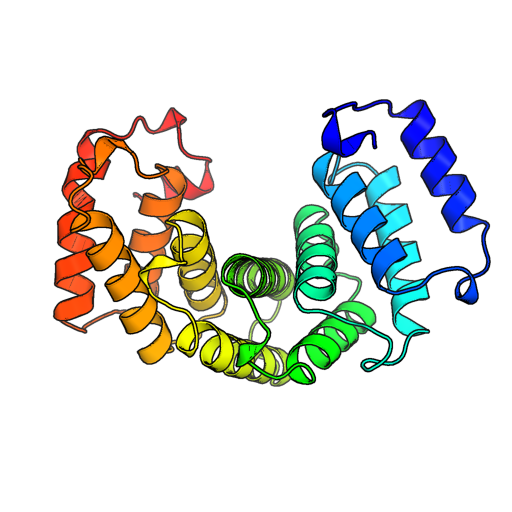13.261 1.915 1.00 97.25 103 ASN A CA 1
ATOM 770 C C . ASN A 1 103 ? 8.639 -12.326 2.959 1.00 97.25 103 ASN A C 1
ATOM 772 O O . ASN A 1 103 ? 9.600 -12.710 3.629 1.00 97.25 103 ASN A O 1
ATOM 776 N N . ILE A 1 104 ? 8.104 -11.118 3.139 1.00 98.00 104 ILE A N 1
ATOM 777 C CA . ILE A 1 104 ? 8.618 -10.176 4.131 1.00 98.00 104 ILE A CA 1
ATOM 778 C C . ILE A 1 104 ? 8.051 -10.538 5.511 1.00 98.00 104 ILE A C 1
ATOM 780 O O . ILE A 1 104 ? 6.841 -10.663 5.662 1.00 98.00 104 ILE A O 1
ATOM 784 N N . PRO A 1 105 ? 8.866 -10.667 6.572 1.00 98.19 105 PRO A N 1
ATOM 785 C CA . PRO A 1 105 ? 8.324 -10.940 7.900 1.00 98.19 105 PRO A CA 1
ATOM 786 C C . PRO A 1 105 ? 7.372 -9.826 8.394 1.00 98.19 105 PRO A C 1
ATOM 788 O O . PRO A 1 105 ? 7.721 -8.646 8.290 1.00 98.19 105 PRO A O 1
ATOM 791 N N . PRO A 1 106 ? 6.221 -10.161 9.019 1.00 98.19 106 PRO A N 1
ATOM 792 C CA . PRO A 1 106 ? 5.176 -9.187 9.370 1.00 98.19 106 PRO A CA 1
ATOM 793 C C . PRO A 1 106 ? 5.634 -7.966 10.187 1.00 98.19 106 PRO A C 1
ATOM 795 O O . PRO A 1 106 ? 5.137 -6.863 9.990 1.00 98.19 106 PRO A O 1
ATOM 798 N N . HIS A 1 107 ? 6.619 -8.135 11.071 1.00 97.25 107 HIS A N 1
ATOM 799 C CA . HIS A 1 107 ? 7.121 -7.069 11.945 1.00 97.25 107 HIS A CA 1
ATOM 800 C C . HIS A 1 107 ? 8.002 -6.025 11.232 1.00 97.25 107 HIS A C 1
ATOM 802 O O . HIS A 1 107 ? 8.355 -5.020 11.844 1.00 97.25 107 HIS A O 1
ATOM 808 N N . TYR A 1 108 ? 8.373 -6.240 9.964 1.00 97.81 108 TYR A N 1
ATOM 809 C CA . TYR A 1 108 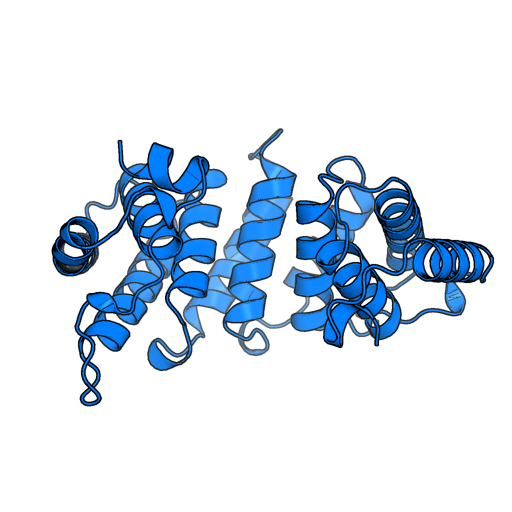? 9.065 -5.225 9.159 1.00 97.81 108 TYR A CA 1
ATOM 810 C C . TYR A 1 108 ? 8.114 -4.197 8.543 1.00 97.81 108 TYR A C 1
ATOM 812 O O . TYR A 1 108 ? 8.563 -3.147 8.080 1.00 97.81 108 TYR A O 1
ATOM 820 N N . PHE A 1 109 ? 6.813 -4.481 8.505 1.00 98.38 109 PHE A N 1
ATOM 821 C CA . PHE A 1 109 ? 5.840 -3.558 7.943 1.00 98.38 109 PHE A CA 1
ATOM 822 C C . PHE A 1 109 ? 5.565 -2.410 8.912 1.00 98.38 109 PHE A C 1
ATOM 824 O O . PHE A 1 109 ? 5.247 -2.631 10.079 1.00 98.38 109 PHE A O 1
ATOM 831 N N . GLY A 1 110 ? 5.633 -1.181 8.400 1.00 97.75 110 GLY A N 1
ATOM 832 C CA . GLY A 1 110 ? 5.105 -0.007 9.092 1.00 97.75 110 GLY A CA 1
ATOM 833 C C . GLY A 1 110 ? 3.616 0.226 8.792 1.00 97.75 110 GLY A C 1
ATOM 834 O O . GLY A 1 110 ? 3.117 -0.282 7.777 1.00 97.75 110 GLY A O 1
ATOM 835 N N . PRO A 1 111 ? 2.927 1.064 9.590 1.00 96.44 111 PRO A N 1
ATOM 836 C CA . PRO A 1 111 ? 1.480 1.293 9.502 1.00 96.44 111 PRO A CA 1
ATOM 837 C C . PRO A 1 111 ? 1.004 1.662 8.090 1.00 96.44 111 PRO A C 1
ATOM 839 O O . PRO A 1 111 ? 0.105 1.032 7.527 1.00 96.44 111 PRO A O 1
ATOM 842 N N . GLN A 1 112 ? 1.707 2.605 7.456 1.00 95.75 112 GLN A N 1
ATOM 843 C CA . GLN A 1 112 ? 1.380 3.072 6.112 1.00 95.75 112 GLN A CA 1
ATOM 844 C C . GLN A 1 112 ? 1.531 1.977 5.049 1.00 95.75 112 GLN A C 1
ATOM 846 O O . GLN A 1 112 ? 0.734 1.916 4.113 1.00 95.75 112 GLN A O 1
ATOM 851 N N . SER A 1 113 ? 2.548 1.115 5.169 1.00 97.81 113 SER A N 1
ATOM 852 C CA . SER A 1 113 ? 2.767 0.027 4.208 1.00 97.81 113 SER A CA 1
ATOM 853 C C . SER A 1 113 ? 1.649 -1.010 4.301 1.00 97.81 113 SER A C 1
ATOM 855 O O . SER A 1 113 ? 1.109 -1.395 3.266 1.00 97.81 113 SER A O 1
ATOM 857 N N . VAL A 1 114 ? 1.245 -1.392 5.521 1.00 98.38 114 VAL A N 1
ATOM 858 C CA . VAL A 1 114 ? 0.099 -2.292 5.760 1.00 98.38 114 VAL A CA 1
ATOM 859 C C . VAL A 1 114 ? -1.166 -1.721 5.120 1.00 98.38 114 VAL A C 1
ATOM 861 O O . VAL A 1 114 ? -1.811 -2.389 4.312 1.00 98.38 114 VAL A O 1
ATOM 864 N N . ALA A 1 115 ? -1.488 -0.463 5.431 1.00 97.88 115 ALA A N 1
ATOM 865 C CA . ALA A 1 115 ? -2.687 0.202 4.938 1.00 97.88 115 ALA A CA 1
ATOM 866 C C . ALA A 1 115 ? -2.714 0.335 3.409 1.00 97.88 115 ALA A C 1
ATOM 868 O O . ALA A 1 115 ? -3.732 0.046 2.775 1.00 97.88 115 ALA A O 1
ATOM 869 N N . ASN A 1 116 ? -1.595 0.742 2.806 1.00 97.50 116 ASN A N 1
ATOM 870 C CA . ASN A 1 116 ? -1.492 0.909 1.360 1.00 97.50 116 ASN A CA 1
ATOM 871 C C . ASN A 1 116 ? -1.606 -0.423 0.621 1.00 97.50 116 ASN A C 1
ATOM 873 O O . ASN A 1 116 ? -2.321 -0.484 -0.375 1.00 97.50 116 ASN A O 1
ATOM 877 N N . ILE A 1 117 ? -0.941 -1.481 1.097 1.00 97.88 117 ILE A N 1
ATOM 878 C CA . ILE A 1 117 ? -1.008 -2.804 0.460 1.00 97.88 117 ILE A CA 1
ATOM 879 C C . ILE A 1 117 ? -2.429 -3.355 0.559 1.00 97.88 117 ILE A C 1
ATOM 881 O O . ILE A 1 117 ? -2.992 -3.739 -0.464 1.00 97.88 117 ILE A O 1
ATOM 885 N N . ALA A 1 118 ? -3.040 -3.319 1.749 1.00 97.38 118 ALA A N 1
ATOM 886 C CA . ALA A 1 118 ? -4.413 -3.780 1.944 1.00 97.38 118 ALA A CA 1
ATOM 887 C C . ALA A 1 118 ? -5.383 -3.064 0.989 1.00 97.38 118 ALA A C 1
ATOM 889 O O . ALA A 1 118 ? -6.108 -3.708 0.232 1.00 97.38 118 ALA A O 1
ATOM 890 N N . ASN A 1 119 ? -5.360 -1.728 0.973 1.00 96.12 119 ASN A N 1
ATOM 891 C CA . ASN A 1 119 ? -6.258 -0.930 0.140 1.00 96.12 119 ASN A CA 1
ATOM 892 C C . ASN A 1 119 ? -5.996 -1.125 -1.359 1.00 96.12 119 ASN A C 1
ATOM 894 O O . ASN A 1 119 ? -6.943 -1.223 -2.138 1.00 96.12 119 ASN A O 1
ATOM 898 N N . ALA A 1 120 ? -4.730 -1.199 -1.775 1.00 96.12 120 ALA A N 1
ATOM 899 C CA . ALA A 1 120 ? -4.368 -1.394 -3.173 1.00 96.12 120 ALA A CA 1
ATOM 900 C C . ALA A 1 120 ? -4.848 -2.748 -3.705 1.00 96.12 120 ALA A C 1
ATOM 902 O O . ALA A 1 120 ? -5.535 -2.794 -4.722 1.00 96.12 120 ALA A O 1
ATOM 903 N N . PHE A 1 121 ? -4.554 -3.841 -2.997 1.00 94.94 121 PHE A N 1
ATOM 904 C CA . PHE A 1 121 ? -4.991 -5.174 -3.414 1.00 94.94 121 PHE A CA 1
ATOM 905 C C . PHE A 1 121 ? -6.502 -5.361 -3.289 1.00 94.94 121 PHE A C 1
ATOM 907 O O . PHE A 1 121 ? -7.094 -6.023 -4.138 1.00 94.94 121 PHE A O 1
ATOM 914 N N . ALA A 1 122 ? -7.149 -4.713 -2.314 1.00 93.25 122 ALA A N 1
ATOM 915 C CA . ALA A 1 122 ? -8.604 -4.657 -2.277 1.00 93.25 122 ALA A CA 1
ATOM 916 C C . ALA A 1 122 ? -9.176 -3.978 -3.524 1.00 93.25 122 ALA A C 1
ATOM 918 O O . ALA A 1 122 ? -10.140 -4.491 -4.065 1.00 93.25 122 ALA A O 1
ATOM 919 N N . LYS A 1 123 ? -8.596 -2.866 -4.005 1.00 91.06 123 LYS A N 1
ATOM 920 C CA . LYS A 1 123 ? -9.044 -2.176 -5.232 1.00 91.06 123 LYS A CA 1
ATOM 921 C C . LYS A 1 123 ? -8.785 -2.993 -6.499 1.00 91.06 123 LYS A C 1
ATOM 923 O O . LYS A 1 123 ? -9.662 -3.080 -7.350 1.00 91.06 123 LYS A O 1
ATOM 928 N N . LEU A 1 124 ? -7.606 -3.601 -6.607 1.00 89.50 124 LEU A N 1
ATOM 929 C CA . LEU A 1 124 ? -7.199 -4.377 -7.780 1.00 89.50 124 LEU A CA 1
ATOM 930 C C . LEU A 1 124 ? -7.915 -5.738 -7.875 1.00 89.50 124 LEU A C 1
ATOM 932 O O . LEU A 1 124 ? -8.060 -6.280 -8.966 1.00 89.50 124 LEU A O 1
ATOM 936 N N . GLY A 1 125 ? -8.373 -6.284 -6.744 1.00 75.12 125 GLY A N 1
ATOM 937 C CA . GLY A 1 125 ? -8.961 -7.621 -6.629 1.00 75.12 125 GLY A CA 1
ATOM 938 C C . GLY A 1 125 ? -10.491 -7.706 -6.654 1.00 75.12 125 GLY A C 1
ATOM 939 O O . GLY A 1 125 ? -11.010 -8.814 -6.556 1.00 75.12 125 GLY A O 1
ATOM 940 N N . VAL A 1 126 ? -11.229 -6.592 -6.794 1.00 57.56 126 VAL A N 1
ATOM 941 C CA . VAL A 1 126 ? -12.714 -6.584 -6.699 1.00 57.56 126 VAL A CA 1
ATOM 942 C C . VAL A 1 126 ? -13.405 -7.366 -7.828 1.00 57.56 126 VAL A C 1
ATOM 944 O O . VAL A 1 126 ? -14.602 -7.623 -7.745 1.00 57.56 126 VAL A O 1
ATOM 947 N N . LYS A 1 127 ? -12.697 -7.772 -8.891 1.00 52.28 127 LYS A N 1
ATOM 948 C CA . LYS A 1 127 ? -13.343 -8.458 -10.021 1.00 52.28 127 LYS A CA 1
ATOM 949 C C . LYS A 1 127 ? -13.617 -9.948 -9.773 1.00 52.28 127 LYS A C 1
ATOM 951 O O . LYS A 1 127 ? -14.594 -10.426 -10.326 1.00 52.28 127 LYS A O 1
ATOM 956 N N . ASP A 1 128 ? -12.870 -10.624 -8.888 1.00 48.12 128 ASP A N 1
ATOM 957 C CA . ASP A 1 128 ? -13.054 -12.051 -8.548 1.00 48.12 128 ASP A CA 1
ATOM 958 C C . ASP A 1 128 ? -12.466 -12.385 -7.153 1.00 48.12 128 ASP A C 1
ATOM 960 O O . ASP A 1 128 ? -11.499 -13.139 -7.020 1.00 48.12 128 ASP A O 1
ATOM 964 N N . SER A 1 129 ? -13.023 -11.796 -6.087 1.00 48.97 129 SER A N 1
ATOM 965 C CA . SER A 1 129 ? -12.530 -11.829 -4.690 1.00 48.97 129 SER A CA 1
ATOM 966 C C . SER A 1 129 ? -12.527 -13.209 -3.984 1.00 48.97 129 SER A C 1
ATOM 968 O O . SER A 1 129 ? -12.841 -13.312 -2.802 1.00 48.97 129 SER A O 1
ATOM 970 N N . SER A 1 130 ? -12.193 -14.308 -4.661 1.00 53.66 130 SER A N 1
ATOM 971 C CA . SER A 1 130 ? -12.110 -15.661 -4.075 1.00 53.66 130 SER A CA 1
ATOM 972 C C . SER A 1 130 ? -10.957 -16.488 -4.649 1.00 53.66 130 SER A C 1
ATOM 974 O O . SER A 1 130 ? -11.112 -17.666 -4.968 1.00 53.66 130 SER A O 1
ATOM 976 N N . THR A 1 131 ? -9.771 -15.888 -4.778 1.00 71.62 131 THR A N 1
ATOM 977 C CA . THR A 1 131 ? -8.550 -16.654 -5.060 1.00 71.62 131 THR A CA 1
ATOM 978 C C . THR A 1 131 ? -7.778 -16.917 -3.768 1.00 71.62 131 THR A C 1
ATOM 980 O O . THR A 1 131 ? -7.588 -16.029 -2.937 1.00 71.62 131 THR A O 1
ATOM 983 N N . ALA A 1 132 ? -7.270 -18.142 -3.608 1.00 82.12 132 ALA A N 1
ATOM 984 C CA . ALA A 1 132 ? -6.456 -18.532 -2.451 1.00 82.12 132 ALA A CA 1
ATOM 985 C C . ALA A 1 132 ? -5.209 -17.640 -2.259 1.00 82.12 132 ALA A C 1
ATOM 987 O O . ALA A 1 132 ? -4.663 -17.558 -1.161 1.00 82.12 132 ALA A O 1
ATOM 988 N N . ALA A 1 133 ? -4.739 -16.971 -3.319 1.00 82.94 133 ALA A N 1
ATOM 989 C CA . ALA A 1 133 ? -3.647 -16.005 -3.245 1.00 82.94 133 ALA A CA 1
ATOM 990 C C . ALA A 1 133 ? -4.049 -14.739 -2.471 1.00 82.94 133 ALA A C 1
ATOM 992 O O . ALA A 1 133 ? -3.296 -14.297 -1.603 1.00 82.94 133 ALA A O 1
ATOM 993 N N . MET A 1 134 ? -5.247 -14.201 -2.728 1.00 87.12 134 MET A N 1
ATOM 994 C CA . MET A 1 134 ? -5.764 -13.031 -2.015 1.00 87.12 134 MET A CA 1
ATOM 995 C C . MET A 1 134 ? -5.974 -13.338 -0.530 1.00 87.12 134 MET A C 1
ATOM 997 O O . MET A 1 134 ? -5.559 -12.560 0.324 1.00 87.12 134 MET A O 1
ATOM 1001 N N . GLU A 1 135 ? -6.535 -14.507 -0.208 1.00 89.31 135 GLU A N 1
ATOM 1002 C CA . GLU A 1 135 ? -6.711 -14.945 1.183 1.00 89.31 135 GLU A CA 1
ATOM 1003 C C . GLU A 1 135 ? -5.373 -15.057 1.926 1.00 89.31 135 GLU A C 1
ATOM 1005 O O . GLU A 1 135 ? -5.255 -14.596 3.060 1.00 89.31 135 GLU A O 1
ATOM 1010 N N . ARG A 1 136 ? -4.338 -15.621 1.285 1.00 93.06 136 ARG A N 1
ATOM 1011 C CA . ARG A 1 136 ? -2.990 -15.711 1.872 1.00 93.06 136 ARG A CA 1
ATOM 1012 C C . ARG A 1 136 ? -2.370 -14.339 2.094 1.00 93.06 136 ARG A C 1
ATOM 1014 O O . ARG A 1 136 ? -1.793 -14.112 3.155 1.00 93.06 136 ARG A O 1
ATOM 1021 N N . LEU A 1 137 ? -2.493 -13.439 1.117 1.00 95.44 137 LEU A N 1
ATOM 1022 C CA . LEU A 1 137 ? -1.998 -12.074 1.250 1.00 95.44 137 LEU A CA 1
ATOM 1023 C C . LEU A 1 137 ? -2.696 -11.368 2.412 1.00 95.44 137 LEU A C 1
ATOM 1025 O O . LEU A 1 137 ? -2.021 -10.836 3.286 1.00 95.44 137 LEU A O 1
ATOM 1029 N N . PHE A 1 138 ? -4.027 -11.405 2.475 1.00 96.12 138 PHE A N 1
ATOM 1030 C CA . PHE A 1 138 ? -4.767 -10.752 3.553 1.00 96.12 138 PHE A CA 1
ATOM 1031 C C . PHE A 1 138 ? -4.492 -11.390 4.916 1.00 96.12 138 PHE A C 1
ATOM 1033 O O . PHE A 1 138 ? -4.288 -10.655 5.868 1.00 96.12 138 PHE A O 1
ATOM 1040 N N . ALA A 1 139 ? -4.344 -12.713 5.027 1.00 96.81 139 ALA A N 1
ATOM 1041 C CA . ALA A 1 139 ? -3.915 -13.347 6.279 1.00 96.81 139 ALA A CA 1
ATOM 1042 C C . ALA A 1 139 ? -2.509 -12.892 6.727 1.00 96.81 139 ALA A C 1
ATOM 1044 O O . ALA A 1 139 ? -2.242 -12.703 7.920 1.00 96.81 139 ALA A O 1
ATOM 1045 N N . HIS A 1 140 ? -1.597 -12.683 5.775 1.00 98.31 140 HIS A N 1
ATOM 1046 C CA . HIS A 1 140 ? -0.278 -12.128 6.061 1.00 98.31 140 HIS A CA 1
ATOM 1047 C C . HIS A 1 140 ? -0.371 -10.659 6.509 1.00 98.31 140 HIS A C 1
ATOM 1049 O O . HIS A 1 140 ? 0.221 -10.275 7.519 1.00 98.31 140 HIS A O 1
ATOM 1055 N N . ILE A 1 141 ? -1.177 -9.851 5.819 1.00 98.31 141 ILE A N 1
ATOM 1056 C CA . ILE A 1 141 ? -1.448 -8.457 6.186 1.00 98.31 141 ILE A CA 1
ATOM 1057 C C . ILE A 1 141 ? -2.157 -8.361 7.542 1.00 98.31 141 ILE A C 1
ATOM 1059 O O . ILE A 1 141 ? -1.856 -7.435 8.290 1.00 98.31 141 ILE A O 1
ATOM 1063 N N . SER A 1 142 ? -3.013 -9.317 7.923 1.00 98.38 142 SER A N 1
ATOM 1064 C CA . SER A 1 142 ? -3.580 -9.405 9.275 1.00 98.38 142 SER A CA 1
ATOM 1065 C C . SER A 1 142 ? -2.469 -9.538 10.299 1.00 98.38 142 SER A C 1
ATOM 1067 O O . SER A 1 142 ? -2.423 -8.794 11.274 1.00 98.38 142 SER A O 1
ATOM 1069 N N . SER A 1 143 ? -1.534 -10.458 10.053 1.00 98.50 143 SER A N 1
ATOM 1070 C CA . SER A 1 143 ? -0.392 -10.674 10.941 1.00 98.50 143 SER A CA 1
ATOM 1071 C C . SER A 1 143 ? 0.442 -9.400 11.088 1.00 98.50 143 SER A C 1
ATOM 1073 O O . SER A 1 143 ? 0.812 -9.052 12.203 1.00 98.50 143 SER A O 1
ATOM 1075 N N . ALA A 1 144 ? 0.681 -8.669 9.995 1.00 98.44 144 ALA A N 1
ATOM 1076 C CA . ALA A 1 144 ? 1.410 -7.399 10.014 1.00 98.44 144 ALA A CA 1
ATOM 1077 C C . ALA A 1 144 ? 0.625 -6.265 10.696 1.00 98.44 144 ALA A C 1
ATOM 1079 O O . ALA A 1 144 ? 1.200 -5.459 11.422 1.00 98.44 144 ALA A O 1
ATOM 1080 N N . ALA A 1 145 ? -0.695 -6.199 10.514 1.00 97.81 145 ALA A N 1
ATOM 1081 C CA . ALA A 1 145 ? -1.550 -5.225 11.190 1.00 97.81 145 ALA A CA 1
ATOM 1082 C C . ALA A 1 145 ? -1.559 -5.441 12.712 1.00 97.81 145 ALA A C 1
ATOM 1084 O O . ALA A 1 145 ? -1.545 -4.479 13.476 1.00 97.81 145 ALA A O 1
ATOM 1085 N N . LEU A 1 146 ? -1.525 -6.700 13.156 1.00 97.62 146 LEU A N 1
ATOM 1086 C CA . LEU A 1 146 ? -1.507 -7.070 14.571 1.00 97.62 146 LEU A CA 1
ATOM 1087 C C . LEU A 1 146 ? -0.160 -6.813 15.267 1.00 97.62 146 LEU A C 1
ATOM 1089 O O . LEU A 1 146 ? -0.114 -6.831 16.495 1.00 97.62 146 LEU A O 1
ATOM 1093 N N . THR A 1 147 ? 0.926 -6.563 14.525 1.00 97.38 147 THR A N 1
ATOM 1094 C CA . THR A 1 147 ? 2.211 -6.147 15.117 1.00 97.38 147 THR A CA 1
ATOM 1095 C C . THR A 1 147 ? 2.330 -4.637 15.314 1.00 97.38 147 THR A C 1
ATOM 1097 O O . THR A 1 147 ? 3.320 -4.193 15.892 1.00 97.38 147 THR A O 1
ATOM 1100 N N . GLN A 1 148 ? 1.381 -3.839 14.814 1.00 96.88 148 GLN A N 1
ATOM 1101 C CA . GLN A 1 148 ? 1.466 -2.380 14.888 1.00 96.88 148 GLN A CA 1
ATOM 1102 C C . GLN A 1 148 ? 1.171 -1.873 16.305 1.00 96.88 148 GLN A C 1
ATOM 1104 O O . GLN A 1 148 ? 0.266 -2.367 16.977 1.00 96.88 148 GLN A O 1
ATOM 1109 N N . ASP A 1 149 ? 1.900 -0.842 16.738 1.00 92.69 149 ASP A N 1
ATOM 1110 C CA . ASP A 1 149 ? 1.526 -0.066 17.924 1.00 92.69 149 ASP A CA 1
ATOM 1111 C C . ASP A 1 149 ? 0.271 0.760 17.585 1.00 92.69 149 ASP A C 1
ATOM 1113 O O . ASP A 1 149 ? 0.320 1.538 16.623 1.00 92.69 149 ASP A O 1
ATOM 1117 N N . PRO A 1 150 ? -0.832 0.650 18.351 1.00 88.38 150 PRO A N 1
ATOM 1118 C CA . PRO A 1 150 ? -2.031 1.461 18.146 1.00 88.38 150 PRO A CA 1
ATOM 1119 C C . PRO A 1 150 ? -1.768 2.971 18.047 1.00 88.38 150 PRO A C 1
ATOM 1121 O O . PRO A 1 150 ? -2.472 3.654 17.313 1.00 88.38 150 PRO A O 1
ATOM 1124 N N . ASN A 1 151 ? -0.737 3.494 18.723 1.00 87.75 151 ASN A N 1
ATOM 1125 C CA . ASN A 1 151 ? -0.381 4.921 18.697 1.00 87.75 151 ASN A CA 1
ATOM 1126 C C . ASN A 1 151 ? 0.410 5.341 17.446 1.00 87.75 151 ASN A C 1
ATOM 1128 O O . ASN A 1 151 ? 0.647 6.529 17.239 1.00 87.75 151 ASN A O 1
ATOM 1132 N N . SER A 1 152 ? 0.864 4.380 16.638 1.00 90.69 152 SER A N 1
ATOM 1133 C CA . SER A 1 152 ? 1.584 4.636 15.383 1.00 90.69 152 SER A CA 1
ATOM 1134 C C . SER A 1 152 ? 0.663 4.712 14.161 1.00 90.69 152 SER A C 1
ATOM 1136 O O . SER A 1 152 ? 1.094 5.149 13.096 1.00 90.69 152 SER A O 1
ATOM 1138 N N . LEU A 1 153 ? -0.592 4.282 14.312 1.00 92.12 153 LEU A N 1
ATOM 1139 C CA . LEU A 1 153 ? -1.620 4.326 13.279 1.00 92.12 153 LEU A CA 1
ATOM 1140 C C . LEU A 1 153 ? -2.324 5.685 13.298 1.00 92.12 153 LEU A C 1
ATOM 1142 O O . LEU A 1 153 ? -2.710 6.176 14.355 1.00 92.12 153 LEU A O 1
ATOM 1146 N N . ASP A 1 154 ? -2.549 6.254 12.116 1.00 89.75 154 ASP A N 1
ATOM 1147 C CA . ASP A 1 154 ? -3.455 7.388 11.935 1.00 89.75 154 ASP A CA 1
ATOM 1148 C C . ASP A 1 154 ? -4.849 6.937 11.453 1.00 89.75 154 ASP A C 1
ATOM 1150 O O . ASP A 1 154 ? -5.077 5.778 11.086 1.00 89.75 154 ASP A O 1
ATOM 1154 N N . MET A 1 155 ? -5.804 7.871 11.425 1.00 86.38 155 MET A N 1
ATOM 1155 C CA . MET A 1 155 ? -7.176 7.610 10.970 1.00 86.38 155 MET A CA 1
ATOM 1156 C C . MET A 1 155 ? -7.238 7.062 9.541 1.00 86.38 155 MET A C 1
ATOM 1158 O O . MET A 1 155 ? -8.032 6.166 9.253 1.00 86.38 155 MET A O 1
ATOM 1162 N N . GLN A 1 156 ? -6.386 7.558 8.643 1.00 89.31 156 GLN A N 1
ATOM 1163 C CA . GLN A 1 156 ? -6.370 7.134 7.247 1.00 89.31 156 GLN A CA 1
ATOM 1164 C C . GLN A 1 156 ? -5.855 5.696 7.100 1.00 89.31 156 GLN A C 1
ATOM 1166 O O . GLN A 1 156 ? -6.353 4.942 6.258 1.00 89.31 156 GLN A O 1
ATOM 1171 N N . ASN A 1 157 ? -4.889 5.299 7.927 1.00 94.31 157 ASN A N 1
ATOM 1172 C CA . ASN A 1 157 ? -4.325 3.957 7.981 1.00 94.31 157 ASN A CA 1
ATOM 1173 C C . ASN A 1 157 ? -5.406 2.972 8.432 1.00 94.31 157 ASN A C 1
ATOM 1175 O O . ASN A 1 157 ? -5.688 2.004 7.723 1.00 94.31 157 ASN A O 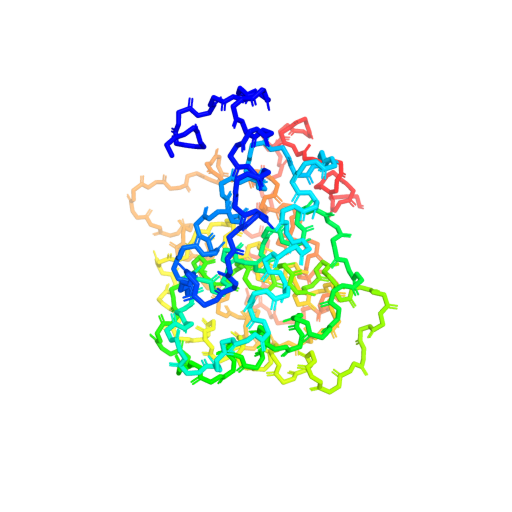1
ATOM 1179 N N . VAL A 1 158 ? -6.069 3.273 9.554 1.00 93.62 158 VAL A N 1
ATOM 1180 C CA . VAL A 1 158 ? -7.198 2.497 10.091 1.00 93.62 158 VAL A CA 1
ATOM 1181 C C . VAL A 1 158 ? -8.306 2.355 9.044 1.00 93.62 158 VAL A C 1
ATOM 1183 O O . VAL A 1 158 ? -8.760 1.242 8.770 1.00 93.62 158 VAL A O 1
ATOM 1186 N N . ALA A 1 159 ? -8.714 3.463 8.422 1.00 91.75 159 ALA A N 1
ATOM 1187 C CA . ALA A 1 159 ? -9.759 3.476 7.404 1.00 91.75 159 ALA A CA 1
ATOM 1188 C C . ALA A 1 159 ? -9.408 2.608 6.193 1.00 91.75 159 ALA A C 1
ATOM 1190 O O . ALA A 1 159 ? -10.234 1.817 5.741 1.00 91.75 159 ALA A O 1
ATOM 1191 N N . ASN A 1 160 ? -8.182 2.724 5.683 1.00 95.31 160 ASN A N 1
ATOM 1192 C CA . ASN A 1 160 ? -7.719 1.944 4.539 1.00 95.31 160 ASN A CA 1
ATOM 1193 C C . ASN A 1 160 ? -7.669 0.448 4.848 1.00 95.31 160 ASN A C 1
ATOM 1195 O O . ASN A 1 160 ? -8.092 -0.347 4.010 1.00 95.31 160 ASN A O 1
ATOM 1199 N N . ILE A 1 161 ? -7.201 0.067 6.040 1.00 97.00 161 ILE A N 1
ATOM 1200 C CA . ILE A 1 161 ? -7.171 -1.335 6.468 1.00 97.00 161 ILE A CA 1
ATOM 1201 C C . ILE A 1 161 ? -8.601 -1.867 6.576 1.00 97.00 161 ILE A C 1
ATOM 1203 O O . ILE A 1 161 ? -8.945 -2.816 5.880 1.00 97.00 161 ILE A O 1
ATOM 1207 N N . LEU A 1 162 ? -9.471 -1.250 7.378 1.00 94.44 162 LEU A N 1
ATOM 1208 C CA . LEU A 1 162 ? -10.833 -1.760 7.578 1.00 94.44 162 LEU A CA 1
ATOM 1209 C C . LEU A 1 162 ? -11.633 -1.820 6.271 1.00 94.44 162 LEU A C 1
ATOM 1211 O O . LEU A 1 162 ? -12.262 -2.838 5.979 1.00 94.44 162 LEU A O 1
ATOM 1215 N N . ASN A 1 163 ? -11.569 -0.764 5.458 1.00 92.25 163 ASN A N 1
ATOM 1216 C CA . ASN A 1 163 ? -12.261 -0.717 4.175 1.00 92.25 163 ASN A CA 1
ATOM 1217 C C . ASN A 1 163 ? -11.741 -1.786 3.206 1.00 92.25 163 ASN A C 1
ATOM 1219 O O . ASN A 1 163 ? -12.530 -2.372 2.472 1.00 92.25 163 ASN A O 1
ATOM 1223 N N . ALA A 1 164 ? -10.438 -2.084 3.218 1.00 94.81 164 ALA A N 1
ATOM 1224 C CA . ALA A 1 164 ? -9.881 -3.159 2.407 1.00 94.81 164 ALA A CA 1
ATOM 1225 C C . ALA A 1 164 ? -10.487 -4.520 2.768 1.00 94.81 164 ALA A C 1
ATOM 1227 O O . ALA A 1 164 ? -10.977 -5.212 1.880 1.00 94.81 164 ALA A O 1
ATOM 1228 N N . TYR A 1 165 ? -10.515 -4.873 4.059 1.00 93.75 165 TYR A N 1
ATOM 1229 C CA . TYR A 1 165 ? -11.092 -6.139 4.537 1.00 93.75 165 TYR A CA 1
ATOM 1230 C C . TYR A 1 165 ? -12.590 -6.237 4.239 1.00 93.75 165 TYR A C 1
ATOM 1232 O O . TYR A 1 165 ? -13.058 -7.285 3.793 1.00 93.75 165 TYR A O 1
ATOM 1240 N N . ALA A 1 166 ? -13.328 -5.136 4.413 1.00 91.00 166 ALA A N 1
ATOM 1241 C CA . ALA A 1 166 ? -14.737 -5.058 4.044 1.00 91.00 166 ALA A CA 1
ATOM 1242 C C . ALA A 1 166 ? -14.948 -5.303 2.539 1.00 91.00 166 ALA A C 1
ATOM 1244 O O . ALA A 1 166 ? -15.791 -6.117 2.166 1.00 91.00 166 ALA A O 1
ATOM 1245 N N . LYS A 1 167 ? -14.147 -4.660 1.677 1.00 89.56 167 LYS A N 1
ATOM 1246 C CA . LYS A 1 167 ? -14.226 -4.803 0.212 1.00 89.56 167 LYS A CA 1
ATOM 1247 C C . LYS A 1 167 ? -13.952 -6.220 -0.279 1.00 89.56 167 LYS A C 1
ATOM 1249 O O . LYS A 1 167 ? -14.615 -6.670 -1.208 1.00 89.56 167 LYS A O 1
ATOM 1254 N N . VAL A 1 168 ? -12.990 -6.917 0.324 1.00 89.88 168 VAL A N 1
ATOM 1255 C CA . VAL A 1 168 ? -12.670 -8.305 -0.055 1.00 89.88 168 VAL A CA 1
ATOM 1256 C C . VAL A 1 168 ? -13.518 -9.341 0.690 1.00 89.88 168 VAL A C 1
ATOM 1258 O O . VAL A 1 168 ? -13.348 -10.534 0.470 1.00 89.88 168 VAL A O 1
ATOM 1261 N N . GLY A 1 169 ? -14.427 -8.913 1.574 1.00 88.94 169 GLY A N 1
ATOM 1262 C CA . GLY A 1 169 ? -15.308 -9.806 2.329 1.00 88.94 169 GLY A CA 1
ATOM 1263 C C . GLY A 1 169 ? -14.593 -10.677 3.369 1.00 88.94 169 GLY A C 1
ATOM 1264 O O . GLY A 1 169 ? -15.161 -11.669 3.828 1.00 88.94 169 GLY A O 1
ATOM 1265 N N . ILE A 1 170 ? -13.361 -10.331 3.760 1.00 89.12 170 ILE A N 1
ATOM 1266 C CA . ILE A 1 170 ? -12.594 -11.079 4.762 1.00 89.12 170 ILE A CA 1
ATOM 1267 C C . ILE A 1 170 ? -12.888 -10.502 6.141 1.00 89.12 170 ILE A C 1
ATOM 1269 O O . ILE A 1 170 ? -12.565 -9.357 6.451 1.00 89.12 170 ILE A O 1
ATOM 1273 N N . ARG A 1 171 ? -13.467 -11.331 7.010 1.00 89.75 171 ARG A N 1
ATOM 1274 C CA . ARG A 1 171 ? -13.790 -10.956 8.387 1.00 89.75 171 ARG A CA 1
ATOM 1275 C C . ARG A 1 171 ? -12.714 -11.434 9.361 1.00 89.75 171 ARG A C 1
ATOM 1277 O O . ARG A 1 171 ? -12.829 -12.513 9.938 1.00 89.75 171 ARG A O 1
ATOM 1284 N N . ASP A 1 172 ? -11.712 -10.591 9.597 1.00 91.88 172 ASP A N 1
ATOM 1285 C CA . ASP A 1 172 ? -10.705 -10.801 10.643 1.00 91.88 172 ASP A CA 1
ATOM 1286 C C . ASP A 1 172 ? -11.016 -9.950 11.885 1.00 91.88 172 ASP A C 1
ATOM 1288 O O . ASP A 1 172 ? -10.792 -8.739 11.925 1.00 91.88 172 ASP A O 1
ATOM 1292 N N . MET A 1 173 ? -11.548 -10.591 12.929 1.00 89.62 173 MET A N 1
ATOM 1293 C CA . MET A 1 173 ? -11.919 -9.894 14.166 1.00 89.62 173 MET A CA 1
ATOM 1294 C C . MET A 1 173 ? -10.714 -9.397 14.975 1.00 89.62 173 MET A C 1
ATOM 1296 O O . MET A 1 173 ? -10.876 -8.477 15.777 1.00 89.62 173 MET A O 1
ATOM 1300 N N . GLY A 1 174 ? -9.528 -9.984 14.787 1.00 92.62 174 GLY A N 1
ATOM 1301 C CA . GLY A 1 174 ? -8.298 -9.491 15.399 1.00 92.62 174 GLY A CA 1
ATOM 1302 C C . GLY A 1 174 ? -7.931 -8.129 14.823 1.00 92.62 174 GLY A C 1
ATOM 1303 O O . GLY A 1 174 ? -7.722 -7.182 15.581 1.00 92.62 174 GLY A O 1
ATOM 1304 N N . VAL A 1 175 ? -7.946 -8.016 13.492 1.00 94.69 175 VAL A N 1
ATOM 1305 C CA . VAL A 1 175 ? -7.715 -6.747 12.786 1.00 94.69 175 VAL A CA 1
ATOM 1306 C C . VAL A 1 175 ? -8.768 -5.715 13.172 1.00 94.69 175 VAL A C 1
ATOM 1308 O O . VAL A 1 175 ? -8.403 -4.609 13.559 1.00 94.69 175 VAL A O 1
ATOM 1311 N N . VAL A 1 176 ? -10.059 -6.072 13.150 1.00 91.50 176 VAL A N 1
ATOM 1312 C CA . VAL A 1 176 ? -11.137 -5.152 13.560 1.00 91.50 176 VAL A CA 1
ATOM 1313 C C . VAL A 1 176 ? -10.882 -4.601 14.960 1.00 91.50 176 VAL A C 1
ATOM 1315 O O . VAL A 1 176 ? -10.905 -3.386 15.147 1.00 91.50 176 VAL A O 1
ATOM 1318 N N . ARG A 1 177 ? -10.585 -5.471 15.935 1.00 89.69 177 ARG A N 1
ATOM 1319 C CA . ARG A 1 177 ? -10.325 -5.041 17.312 1.00 89.69 177 ARG A CA 1
ATOM 1320 C C . ARG A 1 177 ? -9.105 -4.126 17.392 1.00 89.69 177 ARG A C 1
ATOM 1322 O O . ARG A 1 177 ? -9.225 -3.041 17.953 1.00 89.69 177 ARG A O 1
ATOM 1329 N N . ALA A 1 178 ? -7.977 -4.516 16.799 1.00 92.75 178 ALA A N 1
ATOM 1330 C CA . ALA A 1 178 ? -6.747 -3.723 16.817 1.00 92.75 178 ALA A CA 1
ATOM 1331 C C . ALA A 1 178 ? -6.945 -2.331 16.191 1.00 92.75 178 ALA A C 1
ATOM 1333 O O . ALA A 1 178 ? -6.534 -1.324 16.764 1.00 92.75 178 ALA A O 1
ATOM 1334 N N . MET A 1 179 ? -7.641 -2.259 15.054 1.00 92.88 179 MET A N 1
ATOM 1335 C CA . MET A 1 179 ? -7.944 -0.998 14.376 1.00 92.88 179 MET A CA 1
ATOM 1336 C C . MET A 1 179 ? -8.891 -0.120 15.201 1.00 92.88 179 MET A C 1
ATOM 1338 O O . MET A 1 179 ? -8.663 1.081 15.315 1.00 92.88 179 MET A O 1
ATOM 1342 N N . THR A 1 180 ? -9.913 -0.694 15.846 1.00 87.00 180 THR A N 1
ATOM 1343 C CA . THR A 1 180 ? -10.764 0.084 16.763 1.00 87.00 180 THR A CA 1
ATOM 1344 C C . THR A 1 180 ? -9.993 0.562 17.995 1.00 87.00 180 THR A C 1
ATOM 1346 O O . THR A 1 180 ? -10.153 1.705 18.406 1.00 87.00 180 THR A O 1
ATOM 1349 N N . GLN A 1 181 ? -9.083 -0.239 18.547 1.00 87.12 181 GLN A N 1
ATOM 1350 C CA . GLN A 1 181 ? -8.237 0.193 19.663 1.00 87.12 181 GLN A CA 1
ATOM 1351 C C . GLN A 1 181 ? -7.314 1.355 19.277 1.00 87.12 181 GLN A C 1
ATOM 1353 O O . GLN A 1 181 ? -7.121 2.256 20.088 1.00 87.12 181 GLN A O 1
ATOM 1358 N N . ALA A 1 182 ? -6.804 1.387 18.042 1.00 89.94 182 ALA A N 1
ATOM 1359 C CA . ALA A 1 182 ? -6.073 2.544 17.526 1.00 89.94 182 ALA A CA 1
ATOM 1360 C C . ALA A 1 182 ? -6.950 3.808 17.491 1.00 89.94 182 ALA A C 1
ATOM 1362 O O . ALA A 1 182 ? -6.506 4.874 17.911 1.00 89.94 182 ALA A O 1
ATOM 1363 N N . VAL A 1 183 ? -8.219 3.691 17.082 1.00 85.06 183 VAL A N 1
ATOM 1364 C CA . VAL A 1 183 ? -9.183 4.808 17.137 1.00 85.06 183 VAL A CA 1
ATOM 1365 C C . VAL A 1 183 ? -9.413 5.299 18.569 1.00 85.06 183 VAL A C 1
ATOM 1367 O O . VAL A 1 183 ? -9.395 6.505 18.810 1.00 85.06 183 VAL A O 1
ATOM 1370 N N . ASP A 1 184 ? -9.580 4.389 19.531 1.00 82.25 184 ASP A N 1
ATOM 1371 C CA . ASP A 1 184 ? -9.760 4.746 20.949 1.00 82.25 184 ASP A CA 1
ATOM 1372 C C . ASP A 1 184 ? -8.501 5.422 21.525 1.00 82.25 184 ASP A C 1
ATOM 1374 O O . ASP A 1 184 ? -8.599 6.418 22.244 1.00 82.25 184 ASP A O 1
ATOM 1378 N N . ALA A 1 185 ? -7.309 4.937 21.157 1.00 83.31 185 ALA A N 1
ATOM 1379 C CA . ALA A 1 185 ? -6.029 5.529 21.549 1.00 83.31 185 ALA A CA 1
ATOM 1380 C C . ALA A 1 185 ? -5.868 6.962 21.012 1.00 83.31 185 ALA A C 1
ATOM 1382 O O . ALA A 1 185 ? -5.462 7.855 21.760 1.00 83.31 185 ALA A O 1
ATOM 1383 N N . MET A 1 186 ? -6.256 7.204 19.754 1.00 80.19 186 MET A N 1
ATOM 1384 C CA . MET A 1 186 ? -6.281 8.547 19.166 1.00 80.19 186 MET A CA 1
ATOM 1385 C C . MET A 1 186 ? -7.253 9.476 19.910 1.00 80.19 186 MET A C 1
ATOM 1387 O O . MET A 1 186 ? -6.907 10.620 20.196 1.00 80.19 186 MET A O 1
ATOM 1391 N N . ALA A 1 187 ? -8.433 8.982 20.300 1.00 69.88 187 ALA A N 1
ATOM 1392 C CA . ALA A 1 187 ? -9.430 9.768 21.031 1.00 69.88 187 ALA A CA 1
ATOM 1393 C C . ALA A 1 187 ? -9.017 10.101 22.482 1.00 69.88 187 ALA A C 1
ATOM 1395 O O . ALA A 1 187 ? -9.443 11.118 23.029 1.00 69.88 187 ALA A O 1
ATOM 1396 N N . CYS A 1 188 ? -8.187 9.263 23.110 1.00 58.00 188 CYS A N 1
ATOM 1397 C CA . CYS A 1 188 ? -7.801 9.371 24.521 1.00 58.00 188 CYS A CA 1
ATOM 1398 C C . CYS A 1 188 ? -6.461 10.106 24.762 1.00 58.00 188 CYS A C 1
ATOM 1400 O O . CYS A 1 188 ? -5.995 10.170 25.904 1.00 58.00 188 CYS A O 1
ATOM 1402 N N . SER A 1 189 ? -5.824 10.669 23.727 1.00 54.03 189 SER A N 1
ATOM 1403 C CA . SER A 1 189 ? -4.525 11.343 23.856 1.00 54.03 189 SER A CA 1
ATOM 1404 C C . SER A 1 189 ? -4.628 12.704 24.588 1.00 54.03 189 SER A C 1
ATOM 1406 O O . SER A 1 189 ? -5.472 13.534 24.237 1.00 54.03 189 SER A O 1
ATOM 1408 N N . PRO A 1 190 ? -3.757 13.000 25.582 1.00 44.06 190 PRO A N 1
ATOM 1409 C CA . PRO A 1 190 ? -3.827 14.207 26.423 1.00 44.06 190 PRO A CA 1
ATOM 1410 C C . PRO A 1 190 ? -3.539 15.532 25.692 1.00 44.06 190 PRO A C 1
ATOM 1412 O O . PRO A 1 190 ? -3.638 16.595 26.301 1.00 44.06 190 PRO A O 1
ATOM 1415 N N . ALA A 1 191 ? -3.203 15.488 24.399 1.00 46.72 191 ALA A N 1
ATOM 1416 C CA . ALA A 1 191 ? -3.006 16.666 23.553 1.00 46.72 191 ALA A CA 1
ATOM 1417 C C . ALA A 1 191 ? -4.314 17.260 22.987 1.00 46.72 191 ALA A C 1
ATOM 1419 O O . ALA A 1 191 ? -4.261 18.263 22.282 1.00 46.72 191 ALA A O 1
ATOM 1420 N N . GLY A 1 192 ? -5.473 16.690 23.334 1.00 41.38 192 GLY A N 1
ATOM 1421 C CA . GLY A 1 192 ? -6.777 17.212 22.938 1.00 41.38 192 GLY A CA 1
ATOM 1422 C C . GLY A 1 192 ? -7.161 16.776 21.530 1.00 41.38 192 GLY A C 1
ATOM 1423 O O . GLY A 1 192 ? -6.901 17.474 20.558 1.00 41.38 192 GLY A O 1
ATOM 1424 N N . CYS A 1 193 ? -7.844 15.641 21.431 1.00 40.53 193 CYS A N 1
ATOM 1425 C CA . CYS A 1 193 ? -8.643 15.324 20.258 1.00 40.53 193 CYS A CA 1
ATOM 1426 C C . CYS A 1 193 ? -10.099 15.641 20.595 1.00 40.53 193 CYS A C 1
ATOM 1428 O O . CYS A 1 193 ? -10.827 14.814 21.141 1.00 40.53 193 CYS A O 1
ATOM 1430 N N . THR A 1 194 ? -10.548 16.849 20.255 1.00 42.97 194 THR A N 1
ATOM 1431 C CA . THR A 1 194 ? -11.914 16.937 19.753 1.00 42.97 194 THR A CA 1
ATOM 1432 C C . THR A 1 194 ? -11.938 16.080 18.490 1.00 42.97 194 THR A C 1
ATOM 1434 O O . THR A 1 194 ? -10.998 16.092 17.697 1.00 42.97 194 THR A O 1
ATOM 1437 N N . VAL A 1 195 ? -12.999 15.306 18.285 1.00 46.81 195 VAL A N 1
ATOM 1438 C CA . VAL A 1 195 ? -13.188 14.522 17.053 1.00 46.81 195 VAL A CA 1
ATOM 1439 C C . VAL A 1 195 ? -13.295 15.444 15.805 1.00 46.81 195 VAL A C 1
ATOM 1441 O O . VAL A 1 195 ? -13.434 14.977 14.686 1.00 46.81 195 VAL A O 1
ATOM 1444 N N . GLU A 1 196 ? -13.154 16.762 15.992 1.00 44.59 196 GLU A N 1
ATOM 1445 C CA . GLU A 1 196 ? -13.055 17.827 14.988 1.00 44.59 196 GLU A CA 1
ATOM 1446 C C . GLU A 1 196 ? -11.762 17.793 14.144 1.00 44.59 196 GLU A C 1
ATOM 1448 O O . GLU A 1 196 ? -11.650 18.572 13.205 1.00 44.59 196 GLU A O 1
ATOM 1453 N N . SER A 1 197 ? -10.781 16.929 14.439 1.00 48.47 197 SER A N 1
ATOM 1454 C CA . SER A 1 197 ? -9.528 16.824 13.659 1.00 48.47 197 SER A CA 1
ATOM 1455 C C . SER A 1 197 ? -9.367 15.531 12.849 1.00 48.47 197 SER A C 1
ATOM 1457 O O . SER A 1 197 ? -8.322 15.321 12.230 1.00 48.47 197 SER A O 1
ATOM 1459 N N . GLY A 1 198 ? -10.373 14.652 12.841 1.00 60.12 198 GLY A N 1
ATOM 1460 C CA . GLY A 1 198 ? -10.349 13.439 12.022 1.00 60.12 198 GLY A CA 1
ATOM 1461 C C . GLY A 1 198 ? -10.691 13.738 10.563 1.00 60.12 198 GLY A C 1
ATOM 1462 O O . GLY A 1 198 ? -11.653 14.449 10.303 1.00 60.12 198 GLY A O 1
ATOM 1463 N N . ASP A 1 199 ? -9.932 13.167 9.622 1.00 73.56 199 ASP A N 1
ATOM 1464 C CA . ASP A 1 199 ? -10.264 13.183 8.191 1.00 73.56 199 ASP A CA 1
ATOM 1465 C C . ASP A 1 199 ? -11.700 12.647 7.982 1.00 73.56 199 ASP A C 1
ATOM 1467 O O . ASP A 1 199 ? -11.957 11.468 8.276 1.00 73.56 199 ASP A O 1
ATOM 1471 N N . PRO A 1 200 ? -12.642 13.481 7.499 1.00 76.88 200 PRO A N 1
ATOM 1472 C CA . PRO A 1 200 ? -14.036 13.096 7.294 1.00 76.88 200 PRO A CA 1
ATOM 1473 C C . PRO A 1 200 ? -14.208 11.833 6.452 1.00 76.88 200 PRO A C 1
ATOM 1475 O O . PRO A 1 200 ? -15.008 10.946 6.775 1.00 76.88 200 PRO A O 1
ATOM 1478 N N . GLN A 1 201 ? -13.380 11.704 5.416 1.00 80.31 201 GLN A N 1
ATOM 1479 C CA . GLN A 1 201 ? -13.377 10.559 4.523 1.00 80.31 201 GLN A CA 1
ATOM 1480 C C . GLN A 1 201 ? -12.944 9.280 5.250 1.00 80.31 201 GLN A C 1
ATOM 1482 O O . GLN A 1 201 ? -13.490 8.197 4.999 1.00 80.31 201 GLN A O 1
ATOM 1487 N N . ALA A 1 202 ? -11.966 9.386 6.152 1.00 83.75 202 ALA A N 1
ATOM 1488 C CA . ALA A 1 202 ? -11.493 8.264 6.951 1.00 83.75 202 ALA A CA 1
ATOM 1489 C C . ALA A 1 202 ? -12.576 7.779 7.922 1.00 83.75 202 ALA A C 1
ATOM 1491 O O . ALA A 1 202 ? -12.815 6.574 8.012 1.00 83.75 202 ALA A O 1
ATOM 1492 N N . ILE A 1 203 ? -13.278 8.700 8.590 1.00 81.12 203 ILE A N 1
ATOM 1493 C CA . ILE A 1 203 ? -14.377 8.362 9.506 1.00 81.12 203 ILE A CA 1
ATOM 1494 C C . ILE A 1 203 ? -15.490 7.626 8.753 1.00 81.12 203 ILE A C 1
ATOM 1496 O O . ILE A 1 203 ? -15.870 6.529 9.164 1.00 81.12 203 ILE A O 1
ATOM 1500 N N . ALA A 1 204 ? -15.952 8.167 7.622 1.00 82.44 204 ALA A N 1
ATOM 1501 C CA . ALA A 1 204 ? -16.973 7.525 6.792 1.00 82.44 204 ALA A CA 1
ATOM 1502 C C . ALA A 1 204 ? -16.583 6.089 6.393 1.00 82.44 204 ALA A C 1
ATOM 1504 O O . ALA A 1 204 ? -17.361 5.147 6.548 1.00 82.44 204 ALA A O 1
ATOM 1505 N N . ASN A 1 205 ? -15.337 5.897 5.951 1.00 87.19 205 ASN A N 1
ATOM 1506 C CA . ASN A 1 205 ? -14.825 4.585 5.553 1.00 87.19 205 ASN A CA 1
ATOM 1507 C C . ASN A 1 205 ? -14.753 3.587 6.718 1.00 87.19 205 ASN A C 1
ATOM 1509 O O . ASN A 1 205 ? -15.058 2.411 6.523 1.00 87.19 205 ASN A O 1
ATOM 1513 N N . ILE A 1 206 ? -14.364 4.032 7.917 1.00 86.75 206 ILE A N 1
ATOM 1514 C CA . ILE A 1 206 ? -14.316 3.179 9.115 1.00 86.75 206 ILE A CA 1
ATOM 1515 C C . ILE A 1 206 ? -15.720 2.691 9.476 1.00 86.75 206 ILE A C 1
ATOM 1517 O O . ILE A 1 206 ? -15.911 1.498 9.713 1.00 86.75 206 ILE A O 1
ATOM 1521 N N . LEU A 1 207 ? -16.702 3.593 9.494 1.00 82.56 207 LEU A N 1
ATOM 1522 C CA . LEU A 1 207 ? -18.082 3.272 9.857 1.00 82.56 207 LEU A CA 1
ATOM 1523 C C . LEU A 1 207 ? -18.705 2.270 8.890 1.00 82.56 207 LEU A C 1
ATOM 1525 O O . LEU A 1 207 ? -19.208 1.230 9.322 1.00 82.56 207 LEU A O 1
ATOM 1529 N N . HIS A 1 208 ? -18.601 2.552 7.590 1.00 85.94 208 HIS A N 1
ATOM 1530 C CA . HIS A 1 208 ? -19.075 1.653 6.547 1.00 85.94 208 HIS A CA 1
ATOM 1531 C C . HIS A 1 208 ? -18.408 0.278 6.654 1.00 85.94 208 HIS A C 1
ATOM 1533 O O . HIS A 1 208 ? -19.090 -0.746 6.662 1.00 85.94 208 HIS A O 1
ATOM 1539 N N . ALA A 1 209 ? -17.083 0.230 6.816 1.00 88.56 209 ALA A N 1
ATOM 1540 C CA . ALA A 1 209 ? -16.364 -1.033 6.925 1.00 88.56 209 ALA A CA 1
ATOM 1541 C C . ALA A 1 209 ? -16.809 -1.866 8.138 1.00 88.56 209 ALA A C 1
ATOM 1543 O O . ALA A 1 209 ? -17.037 -3.068 8.012 1.00 88.56 209 ALA A O 1
ATOM 1544 N N . VAL A 1 210 ? -16.980 -1.245 9.308 1.00 83.38 210 VAL A N 1
ATOM 1545 C CA . VAL A 1 210 ? -17.467 -1.933 10.516 1.00 83.38 210 VAL A CA 1
ATOM 1546 C C . VAL A 1 210 ? -18.897 -2.450 10.328 1.00 83.38 210 VAL A C 1
ATOM 1548 O O . VAL A 1 210 ? -19.213 -3.547 10.800 1.00 83.38 210 VAL A O 1
ATOM 1551 N N . ALA A 1 211 ? -19.754 -1.693 9.638 1.00 83.31 211 ALA A N 1
ATOM 1552 C CA . ALA A 1 211 ? -21.109 -2.124 9.314 1.00 83.31 211 ALA A CA 1
ATOM 1553 C C . ALA A 1 211 ? -21.102 -3.344 8.376 1.00 83.31 211 ALA A C 1
ATOM 1555 O O . ALA A 1 211 ? -21.736 -4.356 8.685 1.00 83.31 211 ALA A O 1
ATOM 1556 N N . VAL A 1 212 ? -20.327 -3.289 7.286 1.00 85.06 212 VAL A N 1
ATOM 1557 C CA . VAL A 1 212 ? -20.194 -4.380 6.302 1.00 85.06 212 VAL A CA 1
ATOM 1558 C C . VAL A 1 212 ? -19.615 -5.651 6.926 1.00 85.06 212 VAL A C 1
ATOM 1560 O O . VAL A 1 212 ? -20.077 -6.751 6.628 1.00 85.06 212 VAL A O 1
ATOM 1563 N N . LEU A 1 213 ? -18.647 -5.527 7.836 1.00 84.38 213 LEU A N 1
ATOM 1564 C CA . LEU A 1 213 ? -18.019 -6.670 8.509 1.00 84.38 213 LEU A CA 1
ATOM 1565 C C . LEU A 1 213 ? -18.921 -7.338 9.579 1.00 84.38 213 LEU A C 1
ATOM 1567 O O . LEU A 1 213 ? -18.475 -8.273 10.254 1.00 84.38 213 LEU A O 1
ATOM 1571 N N . ASP A 1 214 ? -20.178 -6.890 9.741 1.00 77.94 214 ASP A N 1
ATOM 1572 C CA . ASP A 1 214 ? -21.155 -7.336 10.754 1.00 77.94 214 ASP A CA 1
ATOM 1573 C C . ASP A 1 214 ? -20.516 -7.456 12.146 1.00 77.94 214 ASP A C 1
ATOM 1575 O O . ASP A 1 214 ? -20.530 -8.504 12.818 1.00 77.94 214 ASP A O 1
ATOM 1579 N N . VAL A 1 215 ? -19.874 -6.368 12.574 1.00 71.94 215 VAL A N 1
ATOM 1580 C CA . VAL A 1 215 ? -19.184 -6.322 13.858 1.00 71.94 215 VAL A CA 1
ATOM 1581 C C . VAL A 1 215 ? -20.220 -6.310 14.985 1.00 71.94 215 VAL A C 1
ATOM 1583 O O . VAL A 1 215 ? -20.857 -5.305 15.312 1.00 71.94 215 VAL A O 1
ATOM 1586 N N . ARG A 1 216 ? -20.400 -7.480 15.601 1.00 73.69 216 ARG A N 1
ATOM 1587 C CA . ARG A 1 216 ? -21.213 -7.684 16.814 1.00 73.69 216 ARG A CA 1
ATOM 1588 C C . ARG A 1 216 ? -20.409 -7.527 18.101 1.00 73.69 216 ARG A C 1
ATOM 1590 O O . ARG A 1 216 ? -20.978 -7.637 19.182 1.00 73.69 216 ARG A O 1
ATOM 1597 N N . ASP A 1 217 ? -19.105 -7.293 17.976 1.00 74.38 217 ASP A N 1
ATOM 1598 C CA . ASP A 1 217 ? -18.203 -7.081 19.101 1.00 74.38 217 ASP A CA 1
ATOM 1599 C C . ASP A 1 217 ? -18.598 -5.785 19.845 1.00 74.38 217 ASP A C 1
ATOM 1601 O O . ASP A 1 217 ? -18.637 -4.713 19.231 1.00 74.38 217 ASP A O 1
ATOM 1605 N N . PRO A 1 218 ? -18.963 -5.865 21.141 1.00 78.38 218 PRO A N 1
ATOM 1606 C CA . PRO A 1 218 ? -19.447 -4.705 21.889 1.00 78.38 218 PRO A CA 1
ATOM 1607 C C . PRO A 1 218 ? -18.410 -3.588 22.038 1.00 78.38 218 PRO A C 1
ATOM 1609 O O . PRO A 1 218 ? -18.784 -2.418 22.098 1.00 78.38 218 PRO A O 1
ATOM 1612 N N . GLU A 1 219 ? -17.123 -3.934 22.098 1.00 75.12 219 GLU A N 1
ATOM 1613 C CA . GLU A 1 219 ? -16.028 -2.974 22.255 1.00 75.12 219 GLU A CA 1
ATOM 1614 C C . GLU A 1 219 ? -15.838 -2.174 20.965 1.00 75.12 219 GLU A C 1
ATOM 1616 O O . GLU A 1 219 ? -15.873 -0.943 20.993 1.00 75.12 219 GLU A O 1
ATOM 1621 N N . ALA A 1 220 ? -15.781 -2.862 19.824 1.00 72.94 220 ALA A N 1
ATOM 1622 C CA . ALA A 1 220 ? -15.727 -2.221 18.516 1.00 72.94 220 ALA A CA 1
ATOM 1623 C C . ALA A 1 220 ? -16.952 -1.322 18.262 1.00 72.94 220 ALA A C 1
ATOM 1625 O O . ALA A 1 220 ? -16.806 -0.195 17.792 1.00 72.94 220 ALA A O 1
ATOM 1626 N N . ARG A 1 221 ? -18.161 -1.766 18.648 1.00 75.75 221 ARG A N 1
ATOM 1627 C CA . ARG A 1 221 ? -19.383 -0.941 18.564 1.00 75.75 221 ARG A CA 1
ATOM 1628 C C . ARG A 1 221 ? -19.315 0.310 19.433 1.00 75.75 221 ARG A C 1
ATOM 1630 O O . ARG A 1 221 ? -19.747 1.374 18.991 1.00 75.75 221 ARG A O 1
ATOM 1637 N N . ARG A 1 222 ? -18.786 0.203 20.657 1.00 80.25 222 ARG A N 1
ATOM 1638 C CA . ARG A 1 222 ? -18.614 1.350 21.562 1.00 80.25 222 ARG A CA 1
ATOM 1639 C C . ARG A 1 222 ? -17.707 2.408 20.934 1.00 80.25 222 ARG A C 1
ATOM 1641 O O . ARG A 1 222 ? -18.071 3.579 20.939 1.00 80.25 222 ARG A O 1
ATOM 1648 N N . ILE A 1 223 ? -16.571 1.991 20.380 1.00 73.00 223 ILE A N 1
ATOM 1649 C CA . ILE A 1 223 ? -15.571 2.887 19.777 1.00 73.00 223 ILE A CA 1
ATOM 1650 C C . ILE A 1 223 ? -16.117 3.544 18.502 1.00 73.00 223 ILE A C 1
ATOM 1652 O O . ILE A 1 223 ? -15.985 4.744 18.287 1.00 73.00 223 ILE A O 1
ATOM 1656 N N . VAL A 1 224 ? -16.816 2.776 17.673 1.00 69.25 224 VAL A N 1
ATOM 1657 C CA . VAL A 1 224 ? -17.516 3.306 16.496 1.00 69.25 224 VAL A CA 1
ATOM 1658 C C . VAL A 1 224 ? -18.578 4.332 16.894 1.00 69.25 224 VAL A C 1
ATOM 1660 O O . VAL A 1 224 ? -18.693 5.383 16.275 1.00 69.25 224 VAL A O 1
ATOM 1663 N N . THR A 1 225 ? -19.300 4.085 17.988 1.00 73.69 225 THR A N 1
ATOM 1664 C CA . THR A 1 225 ? -20.277 5.045 18.519 1.00 73.69 225 THR A CA 1
ATOM 1665 C C . THR A 1 225 ? -19.606 6.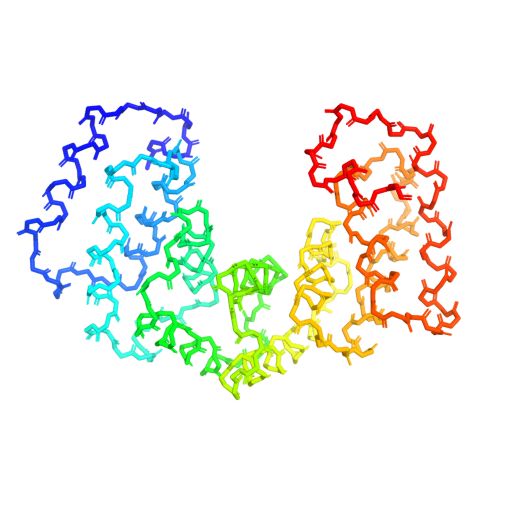320 19.034 1.00 73.69 225 THR A C 1
ATOM 1667 O O . THR A 1 225 ? -20.179 7.399 18.900 1.00 73.69 225 THR A O 1
ATOM 1670 N N . SER A 1 226 ? -18.394 6.238 19.595 1.00 74.12 226 SER A N 1
ATOM 1671 C CA . SER A 1 226 ? -17.702 7.420 20.121 1.00 74.12 226 SER A CA 1
ATOM 1672 C C . SER A 1 226 ? -17.185 8.364 19.037 1.00 74.12 226 SER A C 1
ATOM 1674 O O . SER A 1 226 ? -16.961 9.533 19.339 1.00 74.12 226 SER A O 1
ATOM 1676 N N . VAL A 1 227 ? -17.036 7.901 17.789 1.00 71.00 227 VAL A N 1
ATOM 1677 C CA . VAL A 1 227 ? -16.670 8.765 16.651 1.00 71.00 227 VAL A CA 1
ATOM 1678 C C . VAL A 1 227 ? -17.879 9.330 15.896 1.00 71.00 227 VAL A C 1
ATOM 1680 O O . VAL A 1 227 ? -17.720 10.284 15.142 1.00 71.00 227 VAL A O 1
ATOM 1683 N N . LEU A 1 228 ? -19.101 8.829 16.136 1.00 70.75 228 LEU A N 1
ATOM 1684 C CA . LEU A 1 228 ? -20.321 9.356 15.502 1.00 70.75 228 LEU A CA 1
ATOM 1685 C C . LEU A 1 228 ? -20.547 10.863 15.719 1.00 70.75 228 LEU A C 1
ATOM 1687 O O . LEU A 1 228 ? -20.971 11.517 14.770 1.00 70.75 228 LEU A O 1
ATOM 1691 N N . PRO A 1 229 ? -20.268 11.462 16.898 1.00 72.06 229 PRO A N 1
ATOM 1692 C CA . PRO A 1 229 ? -20.451 12.900 17.076 1.00 72.06 229 PRO A CA 1
ATOM 1693 C C . PRO A 1 229 ? -19.618 13.764 16.118 1.00 72.06 229 PRO A C 1
ATOM 1695 O O . PRO A 1 229 ? -20.048 14.875 15.819 1.00 72.06 229 PRO A O 1
ATOM 1698 N N . ALA A 1 230 ? -18.483 13.272 15.598 1.00 68.06 230 ALA A N 1
ATOM 1699 C CA . ALA A 1 230 ? -17.741 13.998 14.562 1.00 68.06 230 ALA A CA 1
ATOM 1700 C C . ALA A 1 230 ? -18.488 14.101 13.240 1.00 68.06 230 ALA A C 1
ATOM 1702 O O . ALA A 1 230 ? -18.330 15.102 12.556 1.00 68.06 230 ALA A O 1
ATOM 1703 N N . LEU A 1 231 ? -19.334 13.127 12.894 1.00 64.56 231 LEU A N 1
ATOM 1704 C CA . LEU A 1 231 ? -20.144 13.199 11.674 1.00 64.56 231 LEU A CA 1
ATOM 1705 C C . LEU A 1 231 ? -21.053 14.423 11.658 1.00 64.56 231 LEU A C 1
ATOM 1707 O O . LEU A 1 231 ? -21.326 14.966 10.598 1.00 64.56 231 LEU A O 1
ATOM 1711 N N . LEU A 1 232 ? -21.501 14.881 12.830 1.00 66.88 232 LEU A N 1
ATOM 1712 C CA . LEU A 1 232 ? -22.335 16.079 12.939 1.00 66.88 232 LEU A CA 1
ATOM 1713 C C . LEU A 1 232 ? -21.564 17.372 12.637 1.00 66.88 232 LEU A C 1
ATOM 1715 O O . LEU A 1 232 ? -22.191 18.413 12.469 1.00 66.88 232 LEU A O 1
ATOM 1719 N N . GLN A 1 233 ? -20.232 17.309 12.610 1.00 68.50 233 GLN A N 1
ATOM 1720 C CA . GLN A 1 233 ? -19.341 18.426 12.296 1.00 68.50 233 GLN A CA 1
ATOM 1721 C C . GLN A 1 233 ? -18.694 18.290 10.910 1.00 68.50 233 GLN A C 1
ATOM 1723 O O . GLN A 1 233 ? -17.961 19.183 10.501 1.00 68.50 233 GLN A O 1
ATOM 1728 N N . ILE A 1 234 ? -18.944 17.186 10.198 1.00 67.19 234 ILE A N 1
ATOM 1729 C CA . ILE A 1 234 ? -18.378 16.927 8.874 1.00 67.19 234 ILE A CA 1
ATOM 1730 C C . ILE A 1 234 ? -19.202 17.657 7.814 1.00 67.19 234 ILE A C 1
ATOM 1732 O O . ILE A 1 234 ? -20.415 17.458 7.719 1.00 67.19 234 ILE A O 1
ATOM 1736 N N . ASP A 1 235 ? -18.537 18.466 6.989 1.00 72.31 235 ASP A N 1
ATOM 1737 C CA . ASP A 1 235 ? -19.117 18.946 5.739 1.00 72.31 235 ASP A CA 1
ATOM 1738 C C . ASP A 1 235 ? -19.086 17.792 4.717 1.00 72.31 235 ASP A C 1
ATOM 1740 O O . ASP A 1 235 ? -18.012 17.258 4.433 1.00 72.31 235 ASP A O 1
ATOM 1744 N N . PRO A 1 236 ? -20.227 17.367 4.139 1.00 69.69 236 PRO A N 1
ATOM 1745 C CA . PRO A 1 236 ? -20.240 16.318 3.120 1.00 69.69 236 PRO A CA 1
ATOM 1746 C C . PRO A 1 236 ? -19.339 16.613 1.910 1.00 69.69 236 PRO A C 1
ATOM 1748 O O . PRO A 1 236 ? -18.942 15.679 1.217 1.00 69.69 236 PRO A O 1
ATOM 1751 N N . THR A 1 237 ? -19.007 17.885 1.653 1.00 76.25 237 THR A N 1
ATOM 1752 C CA . THR A 1 237 ? -18.073 18.291 0.589 1.00 76.25 237 THR A CA 1
ATOM 1753 C C . THR A 1 237 ? -16.604 18.003 0.907 1.00 76.25 237 THR A C 1
ATOM 1755 O O . THR A 1 237 ? -15.792 17.962 -0.017 1.00 76.25 237 THR A O 1
ATOM 1758 N N . ASP A 1 238 ? -16.270 17.713 2.168 1.00 74.06 238 ASP A N 1
ATOM 1759 C CA . ASP A 1 238 ? -14.938 17.252 2.576 1.00 74.06 238 ASP A CA 1
ATOM 1760 C C . ASP A 1 238 ? -14.719 15.754 2.281 1.00 74.06 238 ASP A C 1
ATOM 1762 O O . ASP A 1 238 ? -13.602 15.243 2.385 1.00 74.06 238 ASP A O 1
ATOM 1766 N N . CYS A 1 239 ? -15.775 15.035 1.888 1.00 74.38 239 CYS A N 1
ATOM 1767 C CA . CYS A 1 239 ? -15.720 13.642 1.465 1.00 74.38 239 CYS A CA 1
ATOM 1768 C C . CYS A 1 239 ? -15.683 13.527 -0.065 1.00 74.38 239 CYS A C 1
ATOM 1770 O O . CYS A 1 239 ? -16.335 14.271 -0.797 1.00 74.38 239 CYS A O 1
ATOM 1772 N N . GLN A 1 240 ? -14.984 12.510 -0.566 1.00 78.38 240 GLN A N 1
ATOM 1773 C CA . GLN A 1 240 ? -15.165 12.054 -1.943 1.00 78.38 240 GLN A CA 1
ATOM 1774 C C . GLN A 1 240 ? -16.549 11.406 -2.099 1.00 78.38 240 GLN A C 1
ATOM 1776 O O . GLN A 1 240 ? -17.164 10.996 -1.114 1.00 78.38 240 GLN A O 1
ATOM 1781 N N . GLU A 1 241 ? -17.012 11.225 -3.340 1.00 75.19 241 GLU A N 1
ATOM 1782 C CA . GLU A 1 241 ? -18.314 10.599 -3.644 1.00 75.19 241 GLU A CA 1
ATOM 1783 C C . GLU A 1 241 ? -18.517 9.266 -2.905 1.00 75.19 241 GLU A C 1
ATOM 1785 O O . GLU A 1 241 ? -19.575 9.020 -2.329 1.00 75.19 241 GLU A O 1
ATOM 1790 N N . GLN A 1 242 ? -17.470 8.435 -2.834 1.00 75.06 242 GLN A N 1
ATOM 1791 C CA . GLN A 1 242 ? -17.495 7.181 -2.079 1.00 75.06 242 GLN A CA 1
ATOM 1792 C C . GLN A 1 242 ? -17.695 7.399 -0.572 1.00 75.06 242 GLN A C 1
ATOM 1794 O O . GLN A 1 242 ? -18.357 6.594 0.072 1.00 75.06 242 GLN A O 1
ATOM 1799 N N . GLY A 1 243 ? -17.098 8.443 0.009 1.00 73.94 243 GLY A N 1
ATOM 1800 C CA . GLY A 1 243 ? -17.265 8.776 1.423 1.00 73.94 243 GLY A CA 1
ATOM 1801 C C . GLY A 1 243 ? -18.685 9.197 1.752 1.00 73.94 243 GLY A C 1
ATOM 1802 O O . GLY A 1 243 ? -19.227 8.723 2.742 1.00 73.94 243 GLY A O 1
ATOM 1803 N N . VAL A 1 244 ? -19.306 10.008 0.895 1.00 72.62 244 VAL A N 1
ATOM 1804 C CA . VAL A 1 244 ? -20.716 10.390 1.052 1.00 72.62 244 VAL A CA 1
ATOM 1805 C C . VAL A 1 244 ? -21.618 9.159 0.942 1.00 72.62 244 VAL A C 1
ATOM 1807 O O . VAL A 1 244 ? -22.415 8.915 1.839 1.00 72.62 244 VAL A O 1
ATOM 1810 N N . ALA A 1 245 ? -21.420 8.321 -0.081 1.00 75.50 245 ALA A N 1
ATOM 1811 C CA . ALA A 1 245 ? -22.187 7.084 -0.258 1.00 75.50 245 ALA A CA 1
ATOM 1812 C C . ALA A 1 245 ? -22.012 6.076 0.894 1.00 75.50 245 ALA A C 1
ATOM 1814 O O . ALA A 1 245 ? -22.886 5.253 1.133 1.00 75.50 245 ALA A O 1
ATOM 1815 N N . ASN A 1 246 ? -20.882 6.126 1.603 1.00 76.62 246 ASN A N 1
ATOM 1816 C CA . ASN A 1 246 ? -20.615 5.286 2.770 1.00 76.62 246 ASN A CA 1
ATOM 1817 C C . ASN A 1 246 ? -21.345 5.762 4.045 1.00 76.62 246 ASN A C 1
ATOM 1819 O O . ASN A 1 246 ? -21.353 5.021 5.029 1.00 76.62 246 ASN A O 1
ATOM 1823 N N . LEU A 1 247 ? -21.888 6.987 4.058 1.00 68.19 247 LEU A N 1
ATOM 1824 C CA . LEU A 1 247 ? -22.615 7.574 5.192 1.00 68.19 247 LEU A CA 1
ATOM 1825 C C . LEU A 1 247 ? -24.144 7.426 5.092 1.00 68.19 247 LEU A C 1
ATOM 1827 O O . LEU A 1 247 ? -24.810 7.604 6.115 1.00 68.19 247 LEU A O 1
ATOM 1831 N N . ASP A 1 248 ? -24.673 7.124 3.902 1.00 59.75 248 ASP A N 1
ATOM 1832 C CA . ASP A 1 248 ? -26.097 6.843 3.645 1.00 59.75 248 ASP A CA 1
ATOM 1833 C C . ASP A 1 248 ? -26.516 5.440 4.134 1.00 59.75 248 ASP A C 1
ATOM 1835 O O . ASP A 1 248 ? -27.631 5.319 4.701 1.00 59.75 248 ASP A O 1
#

Organism: Hemiselmis andersenii (NCBI:txid464988)

Foldseek 3Di:
DCLVVLNLPVVVLLVVLVVVLPDDLVVDALVRLLVNLLSLLSNPLQDPSSVSSLVSSLVSQVVAQLPRPDALSSLLSNLLSCLSNLVLVSVVSVLRSLVSLLPDQLLRDALSSLLSNLLSCLSSVLPPLDDPSNVSSLVSSLSNLLNYDLCRHALSSLLSNLLSCLSSVNQDVSNLVSSLVSLVVVCPDPVDDPLLPHQLLSLLSNLLSCVSSVPPDVSSVVSNVVSVVVNVVDDCVSHDPVSNVSND

pLDDT: mean 87.03, std 13.3, range [40.53, 98.5]

InterPro domains:
  IPR050870 FAST kinase domain-containing [PTHR21228] (27-218)